Protein AF-A0A419FIB6-F1 (afdb_monomer_lite)

pLDDT: mean 80.51, std 15.52, range [32.81, 97.75]

Foldseek 3Di:
DQAPLNLLCVLCVPLVPDPPQQLNVCCNVVVDDGLCPLLCVLCVVLVASVVLSVQVNVQACVVPVDPPPPQQRRPVSVVQSLLLSLQSSLCVPVVVLARKYADDDDLAARIDHVNAEGEHREELDPSVVLSVVQVVCVVVVHHRQNPLRDADAAEPVCLVVSVVVVVVVVVVQVVSQVPDPDRHAYEYEYEYSHAYDPVCRVVSLVVSQVSQLVVCVVPVHWYFYDHHSRSVDTSHTPDD

Sequence (240 aa):
MILLSDLFREVFPDYETFPEHCVIREAIESGERDFLSDVLSIIHDAGQMPEFKYRLRLTHPAGRIHPGELEDAWDDHLERMTTEGLAFAWACTIGNLGRVGFTDDNGTPDLVTDGKVWIEAKTLGHSQEMGSINRAQLAAGRRGYLLPSPVMEISNDGLAPVTKKFLDHLADARRKRDRQPVPMPLVVFYRVDFDFTLESREKAKQSLRATAQTEHRRDGVRIVMCHRYDWAEPFVDTID

Structure (mmCIF, N/CA/C/O backbone):
data_AF-A0A419FIB6-F1
#
_entry.id   AF-A0A419FIB6-F1
#
loop_
_atom_site.group_PDB
_atom_site.id
_atom_site.type_symbol
_atom_site.label_atom_id
_atom_site.label_alt_id
_atom_site.label_comp_id
_atom_site.label_asym_id
_atom_site.label_entity_id
_atom_site.label_seq_id
_atom_site.pdbx_PDB_ins_code
_atom_site.Cartn_x
_atom_site.Cartn_y
_atom_site.Cartn_z
_atom_site.occupancy
_atom_site.B_iso_or_equiv
_atom_site.auth_seq_id
_atom_site.auth_comp_id
_atom_site.auth_asym_id
_atom_site.auth_atom_id
_atom_site.pdbx_PDB_model_num
ATOM 1 N N . MET A 1 1 ? -3.255 -18.928 -10.371 1.00 80.06 1 MET A N 1
ATOM 2 C CA . MET A 1 1 ? -2.007 -18.149 -10.305 1.00 80.06 1 MET A CA 1
ATOM 3 C C . MET A 1 1 ? -2.038 -17.174 -11.463 1.00 80.06 1 MET A C 1
ATOM 5 O O . MET A 1 1 ? -2.033 -17.626 -12.603 1.00 80.06 1 MET A O 1
ATOM 9 N N . ILE A 1 2 ? -2.216 -15.887 -11.179 1.00 86.56 2 ILE A N 1
ATOM 10 C CA . ILE A 1 2 ? -2.274 -14.823 -12.189 1.00 86.56 2 ILE A CA 1
ATOM 11 C C . ILE A 1 2 ? -0.946 -14.094 -12.115 1.00 86.56 2 ILE A C 1
ATOM 13 O O . ILE A 1 2 ? -0.632 -13.606 -11.038 1.00 86.56 2 ILE A O 1
ATOM 17 N N . LEU A 1 3 ? -0.205 -14.036 -13.225 1.00 87.12 3 LEU A N 1
ATOM 18 C CA . LEU A 1 3 ? 1.084 -13.358 -13.251 1.00 87.12 3 LEU A CA 1
ATOM 19 C C . LEU A 1 3 ? 0.922 -11.838 -13.384 1.00 87.12 3 LEU A C 1
ATOM 21 O O . LEU A 1 3 ? 0.147 -11.376 -14.223 1.00 87.12 3 LEU A O 1
ATOM 25 N N . LEU A 1 4 ? 1.700 -11.049 -12.637 1.00 84.88 4 LEU A N 1
ATOM 26 C CA . LEU A 1 4 ? 1.749 -9.587 -12.801 1.00 84.88 4 LEU A CA 1
ATOM 27 C C . LEU A 1 4 ? 2.119 -9.171 -14.234 1.00 84.88 4 LEU A C 1
ATOM 29 O O . LEU A 1 4 ? 1.531 -8.238 -14.776 1.00 84.88 4 LEU A O 1
ATOM 33 N N . SER A 1 5 ? 3.035 -9.893 -14.882 1.00 85.19 5 SER A N 1
ATOM 34 C CA . SER A 1 5 ? 3.394 -9.649 -16.284 1.00 85.19 5 SER A CA 1
ATOM 35 C C . SER A 1 5 ? 2.239 -9.939 -17.248 1.00 85.19 5 SER A C 1
ATOM 37 O O . SER A 1 5 ? 2.057 -9.206 -18.219 1.00 85.19 5 SER A O 1
ATOM 39 N N . ASP A 1 6 ? 1.410 -10.948 -16.970 1.00 89.31 6 ASP A N 1
ATOM 40 C CA . ASP A 1 6 ? 0.208 -11.228 -17.763 1.00 89.31 6 ASP A CA 1
ATOM 41 C C . ASP A 1 6 ? -0.852 -10.144 -17.559 1.00 89.31 6 ASP A C 1
ATOM 43 O O . ASP A 1 6 ? -1.459 -9.684 -18.527 1.00 89.31 6 ASP A O 1
ATOM 47 N N . LEU A 1 7 ? -1.017 -9.665 -16.320 1.00 89.75 7 LEU A N 1
ATOM 48 C CA . LEU A 1 7 ? -1.870 -8.517 -16.026 1.00 89.75 7 LEU A CA 1
ATOM 49 C C . LEU A 1 7 ? -1.402 -7.271 -16.789 1.00 89.75 7 LEU A C 1
ATOM 51 O O . LEU A 1 7 ? -2.221 -6.576 -17.387 1.00 89.75 7 LEU A O 1
ATOM 55 N N . PHE A 1 8 ? -0.098 -6.994 -16.802 1.00 88.19 8 PHE A N 1
ATOM 56 C CA . PHE A 1 8 ? 0.460 -5.866 -17.543 1.00 88.19 8 PHE A CA 1
ATOM 57 C C . PHE A 1 8 ? 0.232 -5.986 -19.049 1.00 88.19 8 PHE A C 1
ATOM 59 O O . PHE A 1 8 ? -0.218 -5.013 -19.645 1.00 88.19 8 PHE A O 1
ATOM 66 N N . ARG A 1 9 ? 0.447 -7.161 -19.656 1.00 90.00 9 ARG A N 1
ATOM 67 C CA . ARG A 1 9 ? 0.141 -7.389 -21.083 1.00 90.00 9 ARG A CA 1
ATOM 68 C C . ARG A 1 9 ? -1.331 -7.158 -21.403 1.00 90.00 9 ARG A C 1
ATOM 70 O O . ARG A 1 9 ? -1.657 -6.626 -22.458 1.00 90.00 9 ARG A O 1
ATOM 77 N N . GLU A 1 10 ? -2.226 -7.566 -20.508 1.00 91.88 10 GLU A N 1
ATOM 78 C CA . GLU A 1 10 ? -3.661 -7.371 -20.706 1.00 91.88 10 GLU A CA 1
ATOM 79 C C . GLU A 1 10 ? -4.062 -5.893 -20.600 1.00 91.88 10 GLU A C 1
ATOM 81 O O . GLU A 1 10 ? -4.904 -5.404 -21.356 1.00 91.88 10 GLU A O 1
ATOM 86 N N . VAL A 1 11 ? -3.480 -5.171 -19.642 1.00 89.38 11 VAL A N 1
ATOM 87 C CA . VAL A 1 11 ? -3.816 -3.768 -19.393 1.00 89.38 11 VAL A CA 1
ATOM 88 C C . VAL A 1 11 ? -3.151 -2.829 -20.403 1.00 89.38 11 VAL A C 1
ATOM 90 O O . VAL A 1 11 ? -3.775 -1.837 -20.789 1.00 89.38 11 VAL A O 1
ATOM 93 N N . PHE A 1 12 ? -1.944 -3.171 -20.855 1.00 87.88 12 PHE A N 1
ATOM 94 C CA . PHE A 1 12 ? -1.098 -2.408 -21.773 1.00 87.88 12 PHE A CA 1
ATOM 95 C C . PHE A 1 12 ? -0.645 -3.297 -22.947 1.00 87.88 12 PHE A C 1
ATOM 97 O O . PHE A 1 12 ? 0.509 -3.728 -23.002 1.00 87.88 12 PHE A O 1
ATOM 104 N N . PRO A 1 13 ? -1.546 -3.614 -23.894 1.00 89.12 13 PRO A N 1
ATOM 105 C CA . PRO A 1 13 ? -1.235 -4.508 -25.012 1.00 89.12 13 PRO A CA 1
ATOM 106 C C . PRO A 1 13 ? -0.190 -3.934 -25.982 1.00 89.12 13 PRO A C 1
ATOM 108 O O . PRO A 1 13 ? 0.425 -4.682 -26.735 1.00 89.12 13 PRO A O 1
ATOM 111 N N . ASP A 1 14 ? 0.020 -2.620 -25.964 1.00 86.38 14 ASP A N 1
ATOM 112 C CA . ASP A 1 14 ? 0.976 -1.865 -26.772 1.00 86.38 14 ASP A CA 1
ATOM 113 C C . ASP A 1 14 ? 2.263 -1.510 -26.005 1.00 86.38 14 ASP A C 1
ATOM 115 O O . ASP A 1 14 ? 2.966 -0.569 -26.381 1.00 86.38 14 ASP A O 1
ATOM 119 N N . TYR A 1 15 ? 2.603 -2.266 -24.951 1.00 83.25 15 TYR A N 1
ATOM 120 C CA . TYR A 1 15 ? 3.771 -2.008 -24.095 1.00 83.25 15 TYR A CA 1
ATOM 121 C C . TYR A 1 15 ? 5.103 -1.895 -24.858 1.00 83.25 15 TYR A C 1
ATOM 123 O O . TYR A 1 15 ? 6.025 -1.232 -24.392 1.00 83.25 15 TYR A O 1
ATOM 131 N N . GLU A 1 16 ? 5.218 -2.510 -26.038 1.00 83.94 16 GLU A N 1
ATOM 132 C CA . GLU A 1 16 ? 6.400 -2.424 -26.908 1.00 83.94 16 GLU A CA 1
ATOM 133 C C . GLU A 1 16 ? 6.678 -0.989 -27.391 1.00 83.94 16 GLU A C 1
ATOM 135 O O . GLU A 1 16 ? 7.811 -0.649 -27.729 1.00 83.94 16 GLU A O 1
ATOM 140 N N . THR A 1 17 ? 5.649 -0.135 -27.403 1.00 80.88 17 THR A N 1
ATOM 141 C CA . THR A 1 17 ? 5.762 1.289 -27.748 1.00 80.88 17 THR A CA 1
ATOM 142 C C . THR A 1 17 ? 6.299 2.137 -26.596 1.00 80.88 17 THR A C 1
ATOM 144 O O . THR A 1 17 ? 6.682 3.290 -26.808 1.00 80.88 17 THR A O 1
ATOM 147 N N . PHE A 1 18 ? 6.342 1.587 -25.378 1.00 77.44 18 PHE A N 1
ATOM 148 C CA . PHE A 1 18 ? 6.860 2.294 -24.215 1.00 77.44 18 PHE A CA 1
ATOM 149 C C . PHE A 1 18 ? 8.390 2.420 -24.292 1.00 77.44 18 PHE A C 1
ATOM 151 O O . PHE A 1 18 ? 9.052 1.571 -24.906 1.00 77.44 18 PHE A O 1
ATOM 15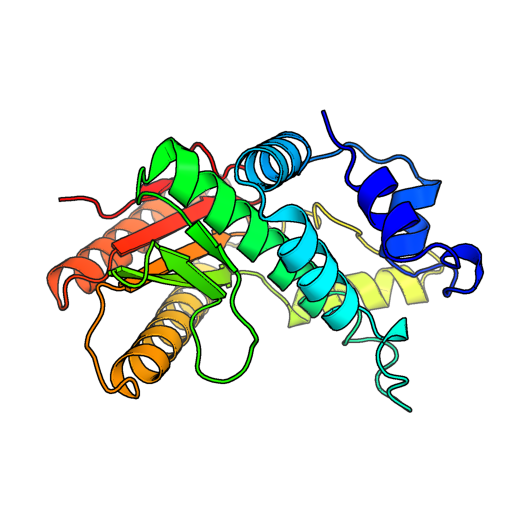8 N N . PRO A 1 19 ? 8.977 3.458 -23.662 1.00 70.06 19 PRO A N 1
ATOM 159 C CA . PRO A 1 19 ? 10.427 3.603 -23.573 1.00 70.06 19 PRO A CA 1
ATOM 160 C C . PRO A 1 19 ? 11.100 2.327 -23.055 1.00 70.06 19 PRO A C 1
ATOM 162 O O . PRO A 1 19 ? 10.523 1.609 -22.242 1.00 70.06 19 PRO A O 1
ATOM 165 N N . GLU A 1 20 ? 12.335 2.059 -23.487 1.00 64.50 20 GLU A N 1
ATOM 166 C CA . GLU A 1 20 ? 13.085 0.852 -23.086 1.00 64.50 20 GLU A CA 1
ATOM 167 C C . GLU A 1 20 ? 13.261 0.715 -21.564 1.00 64.50 20 GLU A C 1
ATOM 169 O O . GLU A 1 20 ? 13.435 -0.394 -21.079 1.00 64.50 20 GLU A O 1
ATOM 174 N N . HIS A 1 21 ? 13.175 1.826 -20.826 1.00 63.06 21 HIS A N 1
ATOM 175 C CA . HIS A 1 21 ? 13.269 1.895 -19.365 1.00 63.06 21 HIS A CA 1
ATOM 176 C C . HIS A 1 21 ? 11.902 1.972 -18.657 1.00 63.06 21 HIS A C 1
ATOM 178 O O . HIS A 1 21 ? 11.821 2.310 -17.478 1.00 63.06 21 HIS A O 1
ATOM 184 N N . CYS A 1 22 ? 10.798 1.742 -19.373 1.00 72.31 22 CYS A N 1
ATOM 185 C CA . CYS A 1 22 ? 9.472 1.719 -18.767 1.00 72.31 22 CYS A CA 1
ATOM 186 C C . CYS A 1 22 ? 9.321 0.485 -17.869 1.00 72.31 22 CYS A C 1
ATOM 188 O O . CYS A 1 22 ? 9.437 -0.647 -18.339 1.00 72.31 22 CYS A O 1
ATOM 190 N N . VAL A 1 23 ? 8.948 0.709 -16.607 1.00 71.62 23 VAL A N 1
ATOM 191 C CA . VAL A 1 23 ? 8.703 -0.338 -15.599 1.00 71.62 23 VAL A CA 1
ATOM 192 C C . VAL A 1 23 ? 7.721 -1.421 -16.071 1.00 71.62 23 VAL A C 1
ATOM 194 O O . VAL A 1 23 ? 7.887 -2.604 -15.798 1.00 71.62 23 VAL A O 1
ATOM 197 N N . ILE A 1 24 ? 6.702 -1.056 -16.845 1.00 78.00 24 ILE A N 1
ATOM 198 C CA . ILE A 1 24 ? 5.715 -2.025 -17.335 1.00 78.00 24 ILE A CA 1
ATOM 199 C C . ILE A 1 24 ? 6.328 -2.912 -18.418 1.00 78.00 24 ILE A C 1
ATOM 201 O O . ILE A 1 24 ? 6.183 -4.133 -18.382 1.00 78.00 24 ILE A O 1
ATOM 205 N N . ARG A 1 25 ? 7.048 -2.301 -19.365 1.00 79.19 25 ARG A N 1
ATOM 206 C CA . ARG A 1 25 ? 7.722 -3.016 -20.450 1.00 79.19 25 ARG A CA 1
ATOM 207 C C . ARG A 1 25 ? 8.804 -3.943 -19.911 1.00 79.19 25 ARG A C 1
ATOM 209 O O . ARG A 1 25 ? 8.824 -5.120 -20.257 1.00 79.19 25 ARG A O 1
ATOM 216 N N . GLU A 1 26 ? 9.658 -3.434 -19.031 1.00 75.06 26 GLU A N 1
ATOM 217 C CA . GLU A 1 26 ? 10.735 -4.221 -18.440 1.00 75.06 26 GLU A CA 1
ATOM 218 C C . GLU A 1 26 ? 10.196 -5.403 -17.621 1.00 75.06 26 GLU A C 1
ATOM 220 O O . GLU A 1 26 ? 10.702 -6.508 -17.786 1.00 75.06 26 GLU A O 1
ATOM 225 N N . ALA A 1 27 ? 9.138 -5.228 -16.816 1.00 76.75 27 ALA A N 1
ATOM 226 C CA . ALA A 1 27 ? 8.523 -6.330 -16.066 1.00 76.75 27 ALA A CA 1
ATOM 227 C C . ALA A 1 27 ? 7.920 -7.415 -16.981 1.00 76.75 27 ALA A C 1
ATOM 229 O O . ALA A 1 27 ? 7.959 -8.607 -16.664 1.00 76.75 27 ALA A O 1
ATOM 230 N N . ILE A 1 28 ? 7.371 -7.021 -18.135 1.00 82.19 28 ILE A N 1
ATOM 231 C CA . ILE A 1 28 ? 6.856 -7.959 -19.140 1.00 82.19 28 ILE A CA 1
ATOM 232 C C . ILE A 1 28 ? 7.997 -8.735 -19.820 1.00 82.19 28 ILE A C 1
ATOM 234 O O . ILE A 1 28 ? 7.864 -9.943 -20.039 1.00 82.19 28 ILE A O 1
ATOM 238 N N . GLU A 1 29 ? 9.089 -8.055 -20.183 1.00 81.88 29 GLU A N 1
ATOM 239 C CA . GLU A 1 29 ? 10.215 -8.626 -20.936 1.00 81.88 29 GLU A CA 1
ATOM 240 C C . GLU A 1 29 ? 11.173 -9.448 -20.063 1.00 81.88 29 GLU A C 1
ATOM 242 O O . GLU A 1 29 ? 11.697 -10.469 -20.511 1.00 81.88 29 GLU A O 1
ATOM 247 N N . SER A 1 30 ? 11.408 -9.025 -18.819 1.00 73.56 30 SER A N 1
ATOM 248 C CA . SER A 1 30 ? 12.308 -9.708 -17.885 1.00 73.56 30 SER A CA 1
ATOM 249 C C . SER A 1 30 ? 11.729 -11.028 -17.380 1.00 73.56 30 SER A C 1
ATOM 251 O O . SER A 1 30 ? 12.482 -11.917 -16.977 1.00 73.56 30 SER A O 1
ATOM 253 N N . GLY A 1 31 ? 10.397 -11.160 -17.388 1.00 65.75 31 GLY A N 1
ATOM 254 C CA . GLY A 1 31 ? 9.705 -12.284 -16.764 1.00 65.75 31 GLY A CA 1
ATOM 255 C C . GLY A 1 31 ? 10.011 -12.400 -15.268 1.00 65.75 31 GLY A C 1
ATOM 256 O O . GLY A 1 31 ? 9.938 -13.505 -14.724 1.00 65.75 31 GLY A O 1
ATOM 257 N N . GLU A 1 32 ? 10.417 -11.298 -14.619 1.00 60.00 32 GLU A N 1
ATOM 258 C CA . GLU A 1 32 ? 10.762 -11.291 -13.200 1.00 60.00 32 GLU A CA 1
ATOM 259 C C . GLU A 1 32 ? 9.602 -11.792 -12.330 1.00 60.00 32 GLU A C 1
ATOM 261 O O . GLU A 1 32 ? 8.420 -11.675 -12.661 1.00 60.00 32 GLU A O 1
ATOM 266 N N . ARG A 1 33 ? 9.988 -12.445 -11.226 1.00 54.12 33 ARG A N 1
ATOM 267 C CA . ARG A 1 33 ? 9.104 -13.231 -10.362 1.00 54.12 33 ARG A CA 1
ATOM 268 C C . ARG A 1 33 ? 7.949 -12.399 -9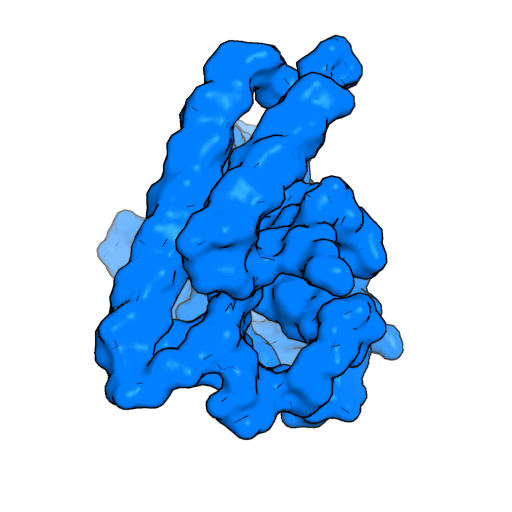.825 1.00 54.12 33 ARG A C 1
ATOM 270 O O . ARG A 1 33 ? 8.129 -11.286 -9.341 1.00 54.12 33 ARG A O 1
ATOM 277 N N . ASP A 1 34 ? 6.784 -13.027 -9.816 1.00 70.06 34 ASP A N 1
ATOM 278 C CA . ASP A 1 34 ? 5.545 -12.393 -9.420 1.00 70.06 34 ASP A CA 1
ATOM 279 C C . ASP A 1 34 ? 5.360 -12.352 -7.897 1.00 70.06 34 ASP A C 1
ATOM 281 O O . ASP A 1 34 ? 4.779 -13.252 -7.288 1.00 70.06 34 ASP A O 1
ATOM 285 N N . PHE A 1 35 ? 5.855 -11.283 -7.278 1.00 76.06 35 PHE A N 1
ATOM 286 C CA . PHE A 1 35 ? 5.648 -10.993 -5.857 1.00 76.06 35 PHE A CA 1
ATOM 287 C C . PHE A 1 35 ? 4.197 -10.590 -5.523 1.00 76.06 35 PHE A C 1
ATOM 289 O O . PHE A 1 35 ? 3.877 -10.417 -4.348 1.00 76.06 35 PHE A O 1
ATOM 296 N N . LEU A 1 36 ? 3.312 -10.459 -6.522 1.00 85.62 36 LEU A N 1
ATOM 297 C CA . LEU A 1 36 ? 1.887 -10.165 -6.341 1.00 85.62 36 LEU A CA 1
ATOM 298 C C . LEU A 1 36 ? 0.967 -11.304 -6.789 1.00 85.62 36 LEU A C 1
ATOM 300 O O . LEU A 1 36 ? -0.240 -11.151 -6.667 1.00 85.62 36 LEU A O 1
ATOM 304 N N . SER A 1 37 ? 1.473 -12.452 -7.240 1.00 89.00 37 SER A N 1
ATOM 305 C CA . SER A 1 37 ? 0.638 -13.539 -7.786 1.00 89.00 37 SER A CA 1
ATOM 306 C C . SER A 1 37 ? -0.535 -13.918 -6.875 1.00 89.00 37 SER A C 1
ATOM 308 O O . SER A 1 37 ? -1.682 -14.072 -7.315 1.00 89.00 37 SER A O 1
ATOM 310 N N . ASP A 1 38 ? -0.251 -14.065 -5.582 1.00 92.38 38 ASP A N 1
ATOM 311 C CA . ASP A 1 38 ? -1.255 -14.451 -4.593 1.00 92.38 38 ASP A CA 1
ATOM 312 C C . ASP A 1 38 ? -2.244 -13.308 -4.349 1.00 92.38 38 ASP A C 1
ATOM 314 O O . ASP A 1 38 ? -3.452 -13.532 -4.297 1.00 92.38 38 ASP A O 1
ATOM 318 N N . VAL A 1 39 ? -1.748 -12.068 -4.319 1.00 94.19 39 VAL A N 1
ATOM 319 C CA . VAL A 1 39 ? -2.563 -10.848 -4.234 1.00 94.19 39 VAL A CA 1
ATOM 320 C C . VAL A 1 39 ? -3.525 -10.757 -5.418 1.00 94.19 39 VAL A C 1
ATOM 322 O O . VAL A 1 39 ? -4.722 -10.548 -5.230 1.00 94.19 39 VAL A O 1
ATOM 325 N N . LEU A 1 40 ? -3.028 -10.961 -6.639 1.00 94.25 40 LEU A N 1
ATOM 326 C CA . LEU A 1 40 ? -3.823 -10.922 -7.865 1.00 94.25 40 LEU A CA 1
ATOM 327 C C . LEU A 1 40 ? -4.869 -12.034 -7.894 1.00 94.25 40 LEU A C 1
ATOM 329 O O . LEU A 1 40 ? -5.998 -11.799 -8.324 1.00 94.25 40 LEU A O 1
ATOM 333 N N . SER A 1 41 ? -4.516 -13.223 -7.405 1.00 95.50 41 SER A N 1
ATOM 334 C CA . SER A 1 41 ? -5.456 -14.339 -7.279 1.00 95.50 41 SER A CA 1
ATOM 335 C C . SER A 1 41 ? -6.577 -13.999 -6.285 1.00 95.50 41 SER A C 1
ATOM 337 O O . SER A 1 41 ? -7.747 -14.175 -6.611 1.00 95.50 41 SER A O 1
ATOM 339 N N . ILE A 1 42 ? -6.256 -13.394 -5.135 1.00 96.69 42 ILE A N 1
ATOM 340 C CA . ILE A 1 42 ? -7.253 -12.937 -4.150 1.00 96.69 42 ILE A CA 1
ATOM 341 C C . ILE A 1 42 ? -8.169 -11.849 -4.734 1.00 96.69 42 ILE A C 1
ATOM 343 O O . ILE A 1 42 ? -9.388 -11.911 -4.569 1.00 96.69 42 ILE A O 1
ATOM 347 N N . ILE A 1 43 ? -7.611 -10.864 -5.444 1.00 96.88 43 ILE A N 1
ATOM 348 C CA . ILE A 1 43 ? -8.385 -9.804 -6.114 1.00 96.88 43 ILE A CA 1
ATOM 349 C C . ILE A 1 43 ? -9.330 -10.395 -7.167 1.00 96.88 43 ILE A C 1
ATOM 351 O O . ILE A 1 43 ? -10.487 -9.977 -7.281 1.00 96.88 43 ILE A O 1
ATOM 355 N N . HIS A 1 44 ? -8.845 -11.367 -7.941 1.00 96.62 44 HIS A N 1
ATOM 356 C CA . HIS A 1 44 ? -9.640 -12.070 -8.939 1.00 96.62 44 HIS A CA 1
ATOM 357 C C . HIS A 1 44 ? -10.797 -12.842 -8.305 1.00 96.62 44 HIS A C 1
ATOM 359 O O . HIS A 1 44 ? -11.939 -12.673 -8.730 1.00 96.62 44 HIS A O 1
ATOM 365 N N . ASP A 1 45 ? -10.523 -13.631 -7.269 1.00 96.19 45 ASP A N 1
ATOM 366 C CA . ASP A 1 45 ? -11.526 -14.469 -6.609 1.00 96.19 45 ASP A CA 1
ATOM 367 C C . ASP A 1 45 ? -12.586 -13.632 -5.876 1.00 96.19 45 ASP A C 1
ATOM 369 O O . ASP A 1 45 ? -13.753 -14.018 -5.805 1.00 96.19 45 ASP A O 1
ATOM 373 N N . ALA A 1 46 ? -12.216 -12.435 -5.414 1.00 95.56 46 ALA A N 1
ATOM 374 C CA . ALA A 1 46 ? -13.146 -11.442 -4.880 1.00 95.56 46 ALA A CA 1
ATOM 375 C C . ALA A 1 46 ? -13.971 -10.710 -5.964 1.00 95.56 46 ALA A C 1
ATOM 377 O O . ALA A 1 46 ? -14.855 -9.913 -5.637 1.00 95.56 46 ALA A O 1
ATOM 378 N N . GLY A 1 47 ? -13.692 -10.948 -7.250 1.00 95.75 47 GLY A N 1
ATOM 379 C CA . GLY A 1 47 ? -14.366 -10.297 -8.372 1.00 95.75 47 GLY A CA 1
ATOM 380 C C . GLY A 1 47 ? -14.041 -8.807 -8.504 1.00 95.75 47 GLY A C 1
ATOM 381 O O . GLY A 1 47 ? -14.889 -8.049 -8.963 1.00 95.75 47 GLY A O 1
ATOM 382 N N . GLN A 1 48 ? -12.853 -8.374 -8.068 1.00 95.88 48 GLN A N 1
ATOM 383 C CA . GLN A 1 48 ? -12.405 -6.969 -8.079 1.00 95.88 48 GLN A CA 1
ATOM 384 C C . GLN A 1 48 ? -11.288 -6.695 -9.097 1.00 95.88 48 GLN A C 1
ATOM 386 O O . GLN A 1 48 ? -10.693 -5.618 -9.139 1.00 95.88 48 GLN A O 1
ATOM 391 N N . MET A 1 49 ? -10.992 -7.682 -9.946 1.00 95.25 49 MET A N 1
ATOM 392 C CA . MET A 1 49 ? -9.998 -7.557 -11.010 1.00 95.25 49 MET A CA 1
ATOM 393 C C . MET A 1 49 ? -10.323 -6.450 -12.034 1.00 95.25 49 MET A C 1
ATOM 395 O O . MET A 1 49 ? -9.387 -5.764 -12.450 1.00 95.25 49 MET A O 1
ATOM 399 N N . PRO A 1 50 ? -11.586 -6.225 -12.463 1.00 94.25 50 PRO A N 1
ATOM 400 C CA . PRO A 1 50 ? -11.909 -5.120 -13.370 1.00 94.25 50 PRO A CA 1
ATOM 401 C C . PRO A 1 50 ? -11.538 -3.744 -12.801 1.00 94.25 50 PRO A C 1
ATOM 403 O O . PRO A 1 50 ? -10.923 -2.936 -13.501 1.00 94.25 50 PRO A O 1
ATOM 406 N N . GLU A 1 51 ? -11.854 -3.493 -11.532 1.00 92.00 51 GLU A N 1
ATOM 407 C CA . GLU A 1 51 ? -11.546 -2.248 -10.833 1.00 92.00 51 GLU A CA 1
ATOM 408 C C . GLU A 1 51 ? -10.039 -2.091 -10.628 1.00 92.00 51 GLU A C 1
ATOM 410 O O . GLU A 1 51 ? -9.488 -1.032 -10.917 1.00 92.00 51 GLU A O 1
ATOM 415 N N . PHE A 1 52 ? -9.342 -3.157 -10.229 1.00 91.75 52 PHE A N 1
ATOM 416 C CA . PHE A 1 52 ? -7.887 -3.136 -10.089 1.00 91.75 52 PHE A CA 1
ATOM 417 C C . PHE A 1 52 ? -7.173 -2.832 -11.415 1.00 91.75 52 PHE A C 1
ATOM 419 O O . PHE A 1 52 ? -6.274 -1.993 -11.469 1.00 91.75 52 PHE A O 1
ATOM 426 N N . LYS A 1 53 ? -7.624 -3.437 -12.523 1.00 90.81 53 LYS A N 1
ATOM 427 C CA . LYS A 1 53 ? -7.139 -3.121 -13.878 1.00 90.81 53 LYS A CA 1
ATOM 428 C C . LYS A 1 53 ? -7.399 -1.664 -14.243 1.00 90.81 53 LYS A C 1
ATOM 430 O O . LYS A 1 53 ? -6.540 -1.024 -14.844 1.00 90.81 53 LYS A O 1
ATOM 435 N N . TYR A 1 54 ? -8.568 -1.130 -13.894 1.00 87.50 54 TYR A N 1
ATOM 436 C CA . TYR A 1 54 ? -8.876 0.283 -14.102 1.00 87.50 54 TYR A CA 1
ATOM 437 C C . TYR A 1 54 ? -7.929 1.192 -13.306 1.00 87.50 54 TYR A C 1
ATOM 439 O O . TYR A 1 54 ? -7.357 2.108 -13.894 1.00 87.50 54 TYR A O 1
ATOM 447 N N . ARG A 1 55 ? -7.678 0.897 -12.021 1.00 84.25 55 ARG A N 1
ATOM 448 C CA . ARG A 1 55 ? -6.689 1.613 -11.191 1.00 84.25 55 ARG A CA 1
ATOM 449 C C . ARG A 1 55 ? -5.310 1.589 -11.845 1.00 84.25 55 ARG A C 1
ATOM 451 O O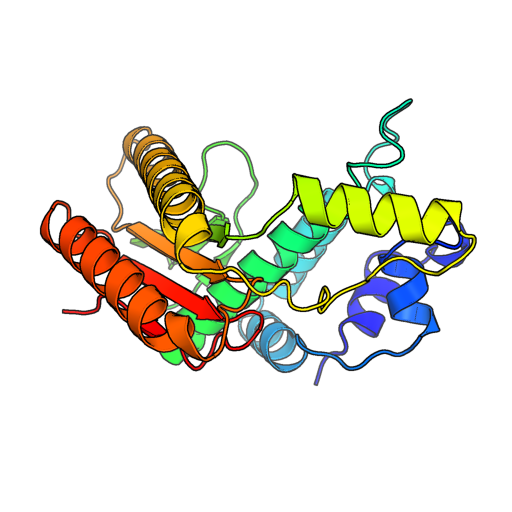 . ARG A 1 55 ? -4.720 2.643 -12.054 1.00 84.25 55 ARG A O 1
ATOM 458 N N . LEU A 1 56 ? -4.844 0.412 -12.262 1.00 84.62 56 LEU A N 1
ATOM 459 C CA . LEU A 1 56 ? -3.564 0.251 -12.949 1.00 84.62 56 LEU A CA 1
ATOM 460 C C . LEU A 1 56 ? -3.473 1.111 -14.227 1.00 84.62 56 LEU A C 1
ATOM 462 O O . LEU A 1 56 ? -2.470 1.794 -14.434 1.00 84.62 56 LEU A O 1
ATOM 466 N N . ARG A 1 57 ? -4.529 1.185 -15.050 1.00 82.25 57 ARG A N 1
ATOM 467 C CA . ARG A 1 57 ? -4.545 2.079 -16.231 1.00 82.25 57 ARG A CA 1
ATOM 468 C C . ARG A 1 57 ? -4.361 3.548 -15.873 1.00 82.25 57 ARG A C 1
ATOM 470 O O . ARG A 1 57 ? -3.696 4.265 -16.613 1.00 82.25 57 ARG A O 1
ATOM 477 N N . LEU A 1 58 ? -4.941 3.996 -14.761 1.00 77.81 58 LEU A N 1
ATOM 478 C CA . LEU A 1 58 ? -4.820 5.384 -14.309 1.00 77.81 58 LEU A CA 1
ATOM 479 C C . LEU A 1 58 ? -3.419 5.720 -13.782 1.00 77.81 58 LEU A C 1
ATOM 481 O O . LEU A 1 58 ? -3.069 6.896 -13.728 1.00 77.81 58 LEU A O 1
ATOM 485 N N . THR A 1 59 ? -2.630 4.712 -13.403 1.00 70.69 59 THR A N 1
ATOM 486 C CA . THR A 1 59 ? -1.289 4.909 -12.832 1.00 70.69 59 THR A CA 1
ATOM 487 C C . THR A 1 59 ? -0.176 5.071 -13.864 1.00 70.69 59 THR A C 1
ATOM 489 O O . THR A 1 59 ? 0.878 5.591 -13.520 1.00 70.69 59 THR A O 1
ATOM 492 N N . HIS A 1 60 ? -0.387 4.678 -15.126 1.00 68.00 60 HIS A N 1
ATOM 493 C CA . HIS A 1 60 ? 0.640 4.788 -16.165 1.00 68.00 60 HIS A CA 1
ATOM 494 C C . HIS A 1 60 ? 0.385 5.986 -17.108 1.00 68.00 60 HIS A C 1
ATOM 496 O O . HIS A 1 60 ? -0.735 6.134 -17.608 1.00 68.00 60 HIS A O 1
ATOM 502 N N . PRO A 1 61 ? 1.403 6.800 -17.453 1.00 52.72 61 PRO A N 1
ATOM 503 C CA . PRO A 1 61 ? 1.266 7.960 -18.347 1.00 52.72 61 PRO A CA 1
ATOM 504 C C . PRO A 1 61 ? 0.789 7.647 -19.774 1.00 52.72 61 PRO A C 1
ATOM 506 O O . PRO A 1 61 ? 0.363 8.548 -20.488 1.00 52.72 61 PRO A O 1
ATOM 509 N N . ALA A 1 62 ? 0.752 6.387 -20.217 1.00 52.12 62 ALA A N 1
ATOM 510 C CA . ALA A 1 62 ? 0.036 6.045 -21.456 1.00 52.12 62 ALA A CA 1
ATOM 511 C C . ALA A 1 62 ? -1.476 6.387 -21.385 1.00 52.12 62 ALA A C 1
ATOM 513 O O . ALA A 1 62 ? -2.118 6.559 -22.418 1.00 52.12 62 ALA A O 1
ATOM 514 N N . GLY A 1 63 ? -2.039 6.559 -20.179 1.00 45.34 63 GLY A N 1
ATOM 515 C CA . GLY A 1 63 ? -3.375 7.124 -19.962 1.00 45.34 63 GLY A CA 1
ATOM 516 C C . GLY A 1 63 ? -3.447 8.662 -20.000 1.00 45.34 63 GLY A C 1
ATOM 517 O O . GLY A 1 63 ? -4.537 9.208 -20.184 1.00 45.34 63 GLY A O 1
ATOM 518 N N . ARG A 1 64 ? -2.318 9.376 -19.846 1.00 42.28 64 ARG A N 1
ATOM 519 C CA . ARG A 1 64 ? -2.181 10.847 -19.915 1.00 42.28 64 ARG A CA 1
ATOM 520 C C . ARG A 1 64 ? -0.761 11.237 -20.343 1.00 42.28 64 ARG A C 1
ATOM 522 O O . ARG A 1 64 ? 0.175 11.117 -19.562 1.00 42.28 64 ARG A O 1
ATOM 529 N N . ILE A 1 65 ? -0.596 11.781 -21.549 1.00 38.72 65 ILE A N 1
ATOM 530 C CA . ILE A 1 65 ? 0.685 12.372 -21.966 1.00 38.72 65 ILE A CA 1
ATOM 531 C C . ILE A 1 65 ? 0.941 13.605 -21.089 1.00 38.72 65 ILE A C 1
ATOM 533 O O . ILE A 1 65 ? 0.286 14.629 -21.273 1.00 38.72 65 ILE A O 1
ATOM 537 N N . HIS A 1 66 ? 1.879 13.510 -20.148 1.00 37.50 66 HIS A N 1
ATOM 538 C CA . HIS A 1 66 ? 2.379 14.646 -19.377 1.00 37.50 66 HIS A CA 1
ATOM 539 C C . HIS A 1 66 ? 3.622 15.219 -20.082 1.00 37.50 66 HIS A C 1
ATOM 541 O O . HIS A 1 66 ? 4.682 14.587 -20.071 1.00 37.50 66 HIS A O 1
ATOM 547 N N . PRO A 1 67 ? 3.533 16.389 -20.745 1.00 32.81 67 PRO A N 1
ATOM 548 C CA . PRO A 1 67 ? 4.686 17.002 -21.390 1.00 32.81 67 PRO A CA 1
ATOM 549 C C . PRO A 1 67 ? 5.613 17.569 -20.306 1.00 32.81 67 PRO A C 1
ATOM 551 O O . PRO A 1 67 ? 5.258 18.537 -19.640 1.00 32.81 67 PRO A O 1
ATOM 554 N N . GLY A 1 68 ? 6.799 16.978 -20.140 1.00 40.62 68 GLY A N 1
ATOM 555 C CA . GLY A 1 68 ? 7.857 17.495 -19.258 1.00 40.62 68 GLY A CA 1
ATOM 556 C C . GLY A 1 68 ? 8.066 16.763 -17.927 1.00 40.62 68 GLY A C 1
ATOM 557 O O . GLY A 1 68 ? 8.997 17.112 -17.214 1.00 40.62 68 GLY A O 1
ATOM 558 N N . GLU A 1 69 ? 7.276 15.731 -17.610 1.00 42.66 69 GLU A N 1
ATOM 559 C CA . GLU A 1 69 ? 7.351 14.970 -16.339 1.00 42.66 69 GLU A CA 1
ATOM 560 C C . GLU A 1 69 ? 7.904 13.543 -16.536 1.00 42.66 69 GLU A C 1
ATOM 562 O O . GLU A 1 69 ? 7.543 12.600 -15.838 1.00 42.66 69 GLU A O 1
ATOM 567 N N . LEU A 1 70 ? 8.780 13.376 -17.529 1.00 45.88 70 LEU A N 1
ATOM 568 C CA . LEU A 1 70 ? 9.237 12.080 -18.037 1.00 45.88 70 LEU A CA 1
ATOM 569 C C . LEU A 1 70 ? 10.172 11.291 -17.103 1.00 45.88 70 LEU A C 1
ATOM 571 O O . LEU A 1 70 ? 10.511 10.172 -17.463 1.00 45.88 70 LEU A O 1
ATOM 575 N N . GLU A 1 71 ? 10.567 11.799 -15.937 1.00 44.16 71 GLU A N 1
ATOM 576 C CA . GLU A 1 71 ? 11.562 11.110 -15.092 1.00 44.16 71 GLU A CA 1
ATOM 577 C C . GLU A 1 71 ? 11.059 10.733 -13.692 1.00 44.16 71 GLU A C 1
ATOM 579 O O . GLU A 1 71 ? 11.492 9.715 -13.165 1.00 44.16 71 GLU A O 1
ATOM 584 N N . ASP A 1 72 ? 10.104 11.472 -13.117 1.00 40.50 72 ASP A N 1
ATOM 585 C CA . ASP A 1 72 ? 9.697 11.281 -11.713 1.00 40.50 72 ASP A CA 1
ATOM 586 C C . ASP A 1 72 ? 8.283 10.687 -11.544 1.00 40.50 72 ASP A C 1
ATOM 588 O O . ASP A 1 72 ? 7.937 10.218 -10.463 1.00 40.50 72 ASP A O 1
ATOM 592 N N . ALA A 1 73 ? 7.453 10.677 -12.594 1.00 42.09 73 ALA A N 1
ATOM 593 C CA . ALA A 1 73 ? 6.048 10.257 -12.504 1.00 42.09 73 ALA A CA 1
ATOM 594 C C . ALA A 1 73 ? 5.806 8.752 -12.747 1.00 42.09 73 ALA A C 1
ATOM 596 O O . ALA A 1 73 ? 4.694 8.269 -12.539 1.00 42.09 73 ALA A O 1
ATOM 597 N N . TRP A 1 74 ? 6.808 8.001 -13.213 1.00 47.72 74 TRP A N 1
ATOM 598 C CA . TRP A 1 74 ? 6.608 6.616 -13.667 1.00 47.72 74 TRP A CA 1
ATOM 599 C C . TRP A 1 74 ? 6.583 5.591 -12.523 1.00 47.72 74 TRP A C 1
ATOM 601 O O . TRP A 1 74 ? 5.875 4.589 -12.632 1.00 47.72 74 TRP A O 1
ATOM 611 N N . ASP A 1 75 ? 7.282 5.867 -11.416 1.00 52.25 75 ASP A N 1
ATOM 612 C CA . ASP A 1 75 ? 7.511 4.891 -10.339 1.00 52.25 75 ASP A CA 1
ATOM 613 C C . ASP A 1 75 ? 6.486 5.014 -9.190 1.00 52.25 75 ASP A C 1
ATOM 615 O O . ASP A 1 75 ? 5.915 4.008 -8.755 1.00 52.25 75 ASP A O 1
ATOM 619 N N . ASP A 1 76 ? 6.173 6.237 -8.740 1.00 56.78 76 ASP A N 1
ATOM 620 C CA . ASP A 1 76 ? 5.326 6.487 -7.555 1.00 56.78 76 ASP A CA 1
ATOM 621 C C . ASP A 1 76 ? 3.882 5.965 -7.721 1.00 56.78 76 ASP A C 1
ATOM 623 O O . ASP A 1 76 ? 3.216 5.563 -6.760 1.00 56.78 76 ASP A O 1
ATOM 627 N N . HIS A 1 77 ? 3.363 5.946 -8.950 1.00 65.00 77 HIS A N 1
ATOM 628 C CA . HIS A 1 77 ? 1.986 5.532 -9.212 1.00 65.00 77 HIS A CA 1
ATOM 629 C C . HIS A 1 77 ? 1.815 4.008 -9.247 1.00 65.00 77 HIS A C 1
ATOM 631 O O . HIS A 1 77 ? 0.825 3.493 -8.716 1.00 65.00 77 HIS A O 1
ATOM 637 N N . LEU A 1 78 ? 2.790 3.272 -9.791 1.00 74.25 78 LEU A N 1
ATOM 638 C CA . LEU A 1 78 ? 2.801 1.811 -9.706 1.00 74.25 78 LEU A CA 1
ATOM 639 C C . LEU A 1 78 ? 3.018 1.358 -8.256 1.00 74.25 78 LEU A C 1
ATOM 641 O O . LEU A 1 78 ? 2.390 0.405 -7.786 1.00 74.25 78 LEU A O 1
ATOM 645 N N . GLU A 1 79 ? 3.849 2.090 -7.514 1.00 76.56 79 GLU A N 1
ATOM 646 C CA . GLU A 1 79 ? 4.050 1.892 -6.083 1.00 76.56 79 GLU A CA 1
ATOM 647 C C . GLU A 1 79 ? 2.728 1.941 -5.306 1.00 76.56 79 GLU A C 1
ATOM 649 O O . GLU A 1 79 ? 2.431 1.059 -4.498 1.00 76.56 79 GLU A O 1
ATOM 654 N N . ARG A 1 80 ? 1.897 2.943 -5.600 1.00 79.88 80 ARG A N 1
ATOM 655 C CA . ARG A 1 80 ? 0.579 3.097 -4.985 1.00 79.88 80 ARG A CA 1
ATOM 656 C C . ARG A 1 80 ? -0.347 1.923 -5.315 1.00 79.88 80 ARG A C 1
ATOM 658 O O . ARG A 1 80 ? -0.903 1.329 -4.395 1.00 79.88 80 ARG A O 1
ATOM 665 N N . MET A 1 81 ? -0.470 1.551 -6.592 1.00 85.31 81 MET A N 1
ATOM 666 C CA . MET A 1 81 ? -1.319 0.427 -7.020 1.00 85.31 81 MET A CA 1
ATOM 667 C C . MET A 1 81 ? -0.915 -0.878 -6.324 1.00 85.31 81 MET A C 1
ATOM 669 O O . MET A 1 81 ? -1.761 -1.616 -5.815 1.00 85.31 81 MET A O 1
ATOM 673 N N . THR A 1 82 ? 0.387 -1.152 -6.257 1.00 87.00 82 THR A N 1
ATOM 674 C CA . THR A 1 82 ? 0.891 -2.371 -5.620 1.00 87.00 82 THR A CA 1
ATOM 675 C C . THR A 1 82 ? 0.600 -2.377 -4.117 1.00 87.00 82 THR A C 1
ATOM 677 O O . THR A 1 82 ? 0.119 -3.383 -3.599 1.00 87.00 82 THR A O 1
ATOM 680 N N . THR A 1 83 ? 0.774 -1.250 -3.421 1.00 90.31 83 THR A N 1
ATOM 681 C CA . THR A 1 83 ? 0.380 -1.101 -2.008 1.00 90.31 83 THR A CA 1
ATOM 682 C C . THR A 1 83 ? -1.128 -1.274 -1.793 1.00 90.31 83 THR A C 1
ATOM 684 O O . THR A 1 83 ? -1.529 -1.909 -0.818 1.00 90.31 83 THR A O 1
ATOM 687 N N . GLU A 1 84 ? -1.974 -0.781 -2.700 1.00 93.44 84 GLU A N 1
ATOM 688 C CA . GLU A 1 84 ? -3.427 -1.008 -2.655 1.00 93.44 84 GLU A CA 1
ATOM 689 C C . GLU A 1 84 ? -3.781 -2.488 -2.801 1.00 93.44 84 GLU A C 1
ATOM 691 O O . GLU A 1 84 ? -4.611 -2.997 -2.049 1.00 93.44 84 GLU A O 1
ATOM 696 N N . GLY A 1 85 ? -3.119 -3.201 -3.716 1.00 94.81 85 GLY A N 1
ATOM 697 C CA . GLY A 1 85 ? -3.290 -4.644 -3.868 1.00 94.81 85 GLY A CA 1
ATOM 698 C C . GLY A 1 85 ? -2.922 -5.409 -2.593 1.00 94.81 85 GLY A C 1
ATOM 699 O O . GLY A 1 85 ? -3.686 -6.257 -2.137 1.00 94.81 85 GLY A O 1
ATOM 700 N N . LEU A 1 86 ? -1.789 -5.077 -1.967 1.00 95.69 86 LEU A N 1
ATOM 701 C CA . LEU A 1 86 ? -1.368 -5.684 -0.697 1.00 95.69 86 LEU A CA 1
ATOM 702 C C . LEU A 1 86 ? -2.381 -5.419 0.427 1.00 95.69 86 LEU A C 1
ATOM 704 O O . LEU A 1 86 ? -2.757 -6.344 1.148 1.00 95.69 86 LEU A O 1
ATOM 708 N N . ALA A 1 87 ? -2.862 -4.177 0.541 1.00 96.81 87 ALA A N 1
ATOM 709 C CA . ALA A 1 87 ? -3.890 -3.804 1.507 1.00 96.81 87 ALA A CA 1
ATOM 710 C C . ALA A 1 87 ? -5.199 -4.576 1.269 1.00 96.81 87 ALA A C 1
ATOM 712 O O . ALA A 1 87 ? -5.827 -5.028 2.227 1.00 96.81 87 ALA A O 1
ATOM 713 N N . PHE A 1 88 ? -5.584 -4.773 0.004 1.00 97.38 88 PHE A N 1
ATOM 714 C CA . PHE A 1 88 ? -6.750 -5.565 -0.385 1.00 97.38 88 PHE A CA 1
ATOM 715 C C . PHE A 1 88 ? -6.598 -7.025 0.045 1.00 97.38 88 PHE A C 1
ATOM 717 O O . PHE A 1 88 ? -7.481 -7.570 0.710 1.00 97.38 88 PHE A O 1
ATOM 724 N N . ALA A 1 89 ? -5.469 -7.651 -0.299 1.00 96.88 89 ALA A N 1
ATOM 725 C CA . ALA A 1 89 ? -5.190 -9.039 0.051 1.00 96.88 89 ALA A CA 1
ATOM 726 C C . ALA A 1 89 ? -5.206 -9.240 1.568 1.00 96.88 89 ALA A C 1
ATOM 728 O O . ALA A 1 89 ? -5.909 -10.127 2.060 1.00 96.88 89 ALA A O 1
ATOM 729 N N . TRP A 1 90 ? -4.521 -8.367 2.312 1.00 97.25 90 TRP A N 1
ATOM 730 C CA . TRP A 1 90 ? -4.542 -8.378 3.771 1.00 97.25 90 TRP A CA 1
ATOM 731 C C . TRP A 1 90 ? -5.968 -8.234 4.315 1.00 97.25 90 TRP A C 1
ATOM 733 O O . TRP A 1 90 ? -6.382 -9.042 5.144 1.00 97.25 90 TRP A O 1
ATOM 743 N N . ALA A 1 91 ? -6.748 -7.265 3.829 1.00 96.44 91 ALA A N 1
ATOM 744 C CA . ALA A 1 91 ? -8.092 -6.991 4.337 1.00 96.44 91 ALA A CA 1
ATOM 745 C C . ALA A 1 91 ? -9.058 -8.166 4.115 1.00 96.44 91 ALA A C 1
ATOM 747 O O . ALA A 1 91 ? -9.866 -8.468 4.997 1.00 96.44 91 ALA A O 1
ATOM 748 N N . CYS A 1 92 ? -8.949 -8.848 2.972 1.00 95.38 92 CYS A N 1
ATOM 749 C CA . CYS A 1 92 ? -9.761 -10.016 2.635 1.00 95.38 92 CYS A CA 1
ATOM 750 C C . CYS A 1 92 ? -9.394 -11.261 3.452 1.00 95.38 92 CYS A C 1
ATOM 752 O O . CYS A 1 92 ? -10.274 -12.051 3.782 1.00 95.38 92 CYS A O 1
ATOM 754 N N . THR A 1 93 ? -8.111 -11.459 3.762 1.00 94.94 93 THR A N 1
ATOM 755 C CA . THR A 1 93 ? -7.613 -12.753 4.265 1.00 94.94 93 THR A CA 1
ATOM 756 C C . THR A 1 93 ? -7.226 -12.729 5.742 1.00 94.94 93 THR A C 1
ATOM 758 O O . THR A 1 93 ? -7.663 -13.592 6.498 1.00 94.94 93 THR A O 1
ATOM 761 N N . ILE A 1 94 ? -6.439 -11.740 6.168 1.00 95.56 94 ILE A N 1
ATOM 762 C CA . ILE A 1 94 ? -5.919 -11.619 7.536 1.00 95.56 94 ILE A CA 1
ATOM 763 C C . ILE A 1 94 ? -6.821 -10.704 8.360 1.00 95.56 94 ILE A C 1
ATOM 765 O O . ILE A 1 94 ? -7.252 -11.054 9.456 1.00 95.56 94 ILE A O 1
ATOM 769 N N . GLY A 1 95 ? -7.145 -9.532 7.810 1.00 91.62 95 GLY A N 1
ATOM 770 C CA . GLY A 1 95 ? -8.033 -8.560 8.435 1.00 91.62 95 GLY A CA 1
ATOM 771 C C . GLY A 1 95 ? -9.480 -9.046 8.537 1.00 91.62 95 GLY A C 1
ATOM 772 O O . GLY A 1 95 ? -10.197 -8.577 9.420 1.00 91.62 95 GLY A O 1
ATOM 773 N N . ASN A 1 96 ? -9.885 -9.974 7.658 1.00 91.12 96 ASN A N 1
ATOM 774 C CA . ASN A 1 96 ? -11.230 -10.549 7.547 1.00 91.12 96 ASN A CA 1
ATOM 775 C C . ASN A 1 96 ? -12.343 -9.484 7.617 1.00 91.12 96 ASN A C 1
ATOM 777 O O . ASN A 1 96 ? -13.319 -9.604 8.359 1.00 91.12 96 ASN A O 1
ATOM 781 N N . LEU A 1 97 ? -12.172 -8.396 6.862 1.00 91.06 97 LEU A N 1
ATOM 782 C CA . LEU A 1 97 ? -13.023 -7.205 6.950 1.00 91.06 97 LEU A CA 1
ATOM 783 C C . LEU A 1 97 ? -14.296 -7.285 6.086 1.00 91.06 97 LEU A C 1
ATOM 785 O O . LEU A 1 97 ? -15.002 -6.286 5.933 1.00 91.06 97 LEU A O 1
ATOM 789 N N . GLY A 1 98 ? -14.606 -8.466 5.544 1.00 89.31 98 GLY A N 1
ATOM 790 C CA . GLY A 1 98 ? -15.746 -8.707 4.661 1.00 89.31 98 GLY A CA 1
ATOM 791 C C . GLY A 1 98 ? -15.414 -8.465 3.189 1.00 89.31 98 GLY A C 1
ATOM 792 O O . GLY A 1 98 ? -14.283 -8.681 2.755 1.00 89.31 98 GLY A O 1
ATOM 793 N N . ARG A 1 99 ? -16.410 -8.042 2.402 1.00 93.62 99 ARG A N 1
ATOM 794 C CA . ARG A 1 99 ? -16.221 -7.790 0.971 1.00 93.62 99 ARG A CA 1
ATOM 795 C C . ARG A 1 99 ? -15.541 -6.440 0.767 1.00 93.62 99 ARG A C 1
ATOM 797 O O . ARG A 1 99 ? -16.142 -5.392 0.992 1.00 93.62 99 ARG A O 1
ATOM 804 N N . VAL A 1 100 ? -14.292 -6.490 0.328 1.00 95.56 100 VAL A N 1
ATOM 805 C CA . VAL A 1 100 ? -13.467 -5.320 0.019 1.00 95.56 100 VAL A CA 1
ATOM 806 C C . VAL A 1 100 ? -13.692 -4.907 -1.435 1.00 95.56 100 VAL A C 1
ATOM 808 O O . VAL A 1 100 ? -13.819 -5.768 -2.307 1.00 95.56 100 VAL A O 1
ATOM 811 N N . GLY A 1 101 ? -13.722 -3.604 -1.704 1.00 94.50 101 GLY A N 1
ATOM 812 C CA . GLY A 1 101 ? -13.711 -3.069 -3.060 1.00 94.50 101 GLY A CA 1
ATOM 813 C C . GLY A 1 101 ? -12.813 -1.849 -3.209 1.00 94.50 101 GLY A C 1
ATOM 814 O O . GLY A 1 101 ? -12.623 -1.093 -2.254 1.00 94.50 101 GLY A O 1
ATOM 815 N N . PHE A 1 102 ? -12.258 -1.677 -4.407 1.00 93.12 102 PHE A N 1
ATOM 816 C CA . PHE A 1 102 ? -11.511 -0.474 -4.785 1.00 93.12 102 PHE A CA 1
ATOM 817 C C . PHE A 1 102 ? -12.471 0.692 -5.014 1.00 93.12 102 PHE A C 1
ATOM 819 O O . PHE A 1 102 ? -13.613 0.478 -5.427 1.00 93.12 102 PHE A O 1
ATOM 826 N N . THR A 1 103 ? -12.008 1.924 -4.803 1.00 88.44 103 THR A N 1
ATOM 827 C CA . THR A 1 103 ? -12.798 3.115 -5.151 1.00 88.44 103 THR A CA 1
ATOM 828 C C . THR A 1 103 ? -12.156 3.972 -6.245 1.00 88.44 103 THR A C 1
ATOM 830 O O . THR A 1 103 ? -10.976 3.845 -6.601 1.00 88.44 103 THR A O 1
ATOM 833 N N . ASP A 1 104 ? -12.981 4.833 -6.825 1.00 70.00 104 ASP A N 1
ATOM 834 C CA . ASP A 1 104 ? -12.645 5.865 -7.790 1.00 70.00 104 ASP A CA 1
ATOM 835 C C . ASP A 1 104 ? -12.045 7.085 -7.067 1.00 70.00 104 ASP A C 1
ATOM 837 O O . ASP A 1 104 ? -12.654 7.668 -6.179 1.00 70.00 104 ASP A O 1
ATOM 841 N N . ASP A 1 105 ? -10.798 7.432 -7.392 1.00 67.50 105 ASP A N 1
ATOM 842 C CA . ASP A 1 105 ? -9.951 8.363 -6.624 1.00 67.50 105 ASP A CA 1
ATOM 843 C C . ASP A 1 105 ? -10.514 9.805 -6.495 1.00 67.50 105 ASP A C 1
ATOM 845 O O . ASP A 1 105 ? -11.314 10.251 -7.318 1.00 67.50 105 ASP A O 1
ATOM 849 N N . ASN A 1 106 ? -9.955 10.567 -5.536 1.00 60.09 106 ASN A N 1
ATOM 850 C CA . ASN A 1 106 ? -10.243 11.958 -5.101 1.00 60.09 106 ASN A CA 1
ATOM 851 C C . ASN A 1 106 ? -11.243 12.131 -3.946 1.00 60.09 106 ASN A C 1
ATOM 853 O O . ASN A 1 106 ? -12.394 12.527 -4.119 1.00 60.09 106 ASN A O 1
ATOM 857 N N . GLY A 1 107 ? -10.725 11.997 -2.721 1.00 63.34 107 GLY A N 1
ATOM 858 C CA . GLY A 1 107 ? -11.471 12.280 -1.490 1.00 63.34 107 GLY A CA 1
ATOM 859 C C . GLY A 1 107 ? -12.262 11.088 -0.953 1.00 63.34 107 GLY A C 1
ATOM 860 O O . GLY A 1 107 ? -12.970 11.247 0.034 1.00 63.34 107 GLY A O 1
ATOM 861 N N . THR A 1 108 ? -12.104 9.925 -1.574 1.00 78.69 108 THR A N 1
ATOM 862 C CA . THR A 1 108 ? -12.624 8.593 -1.234 1.00 78.69 108 THR A CA 1
ATOM 863 C C . THR A 1 108 ? -11.486 7.707 -0.686 1.00 78.69 108 THR A C 1
ATOM 865 O O . THR A 1 108 ? -10.314 8.073 -0.842 1.00 78.69 108 THR A O 1
ATOM 868 N N . PRO A 1 109 ? -11.785 6.593 0.015 1.00 81.81 109 PRO A N 1
ATOM 869 C CA . PRO A 1 109 ? -10.745 5.686 0.501 1.00 81.81 109 PRO A CA 1
ATOM 870 C C . PRO A 1 109 ? -10.096 4.952 -0.662 1.00 81.81 109 PRO A C 1
ATOM 872 O O . PRO A 1 109 ? -10.755 4.720 -1.664 1.00 81.81 109 PRO A O 1
ATOM 875 N N . ASP A 1 110 ? -8.874 4.454 -0.514 1.00 90.69 110 ASP A N 1
ATOM 876 C CA . ASP A 1 110 ? -8.336 3.555 -1.540 1.00 90.69 110 ASP A CA 1
ATOM 877 C C . ASP A 1 110 ? -9.186 2.270 -1.640 1.00 90.69 110 ASP A C 1
ATOM 879 O O . ASP A 1 110 ? -9.528 1.842 -2.746 1.00 90.69 110 ASP A O 1
ATOM 883 N N . LEU A 1 111 ? -9.614 1.717 -0.491 1.00 93.94 111 LEU A N 1
ATOM 884 C CA . LEU A 1 111 ? -10.529 0.572 -0.412 1.00 93.94 111 LEU A CA 1
ATOM 885 C C . LEU A 1 111 ? -11.652 0.790 0.612 1.00 93.94 111 LEU A C 1
ATOM 887 O O . LEU A 1 111 ? -11.456 1.399 1.665 1.00 93.94 111 LEU A O 1
ATOM 891 N N . VAL A 1 112 ? -12.819 0.205 0.357 1.00 93.19 112 VAL A N 1
ATOM 892 C CA . VAL A 1 112 ? -13.954 0.204 1.290 1.00 93.19 112 VAL A CA 1
ATOM 893 C C . VAL A 1 112 ? -14.505 -1.207 1.478 1.00 93.19 112 VAL A C 1
ATOM 895 O O . VAL A 1 112 ? -14.526 -1.988 0.528 1.00 93.19 112 VAL A O 1
ATOM 898 N N . THR A 1 113 ? -14.968 -1.552 2.687 1.00 91.69 113 THR A N 1
ATOM 899 C CA . THR A 1 113 ? -15.571 -2.876 2.950 1.00 91.69 113 THR A CA 1
ATOM 900 C C . THR A 1 113 ? -17.078 -2.793 3.154 1.00 91.69 113 THR A C 1
ATOM 902 O O . THR A 1 113 ? -17.526 -2.305 4.182 1.00 91.69 113 THR A O 1
ATOM 905 N N . ASP A 1 114 ? -17.894 -3.198 2.175 1.00 85.75 114 ASP A N 1
ATOM 906 C CA . ASP A 1 114 ? -19.372 -3.071 2.204 1.00 85.75 114 ASP A CA 1
ATOM 907 C C . ASP A 1 114 ? -19.901 -1.705 2.731 1.00 85.75 114 ASP A C 1
ATOM 909 O O . ASP A 1 114 ? -20.961 -1.635 3.358 1.00 85.75 114 ASP A O 1
ATOM 913 N N . GLY A 1 115 ? -19.148 -0.610 2.547 1.00 78.56 115 GLY A N 1
ATOM 914 C CA . GLY A 1 115 ? -19.463 0.717 3.108 1.00 78.56 115 GLY A CA 1
ATOM 915 C C . GLY A 1 115 ? -19.271 0.870 4.629 1.00 78.56 115 GLY A C 1
ATOM 916 O O . GLY A 1 115 ? -19.798 1.810 5.217 1.00 78.56 115 GLY A O 1
ATOM 917 N N . LYS A 1 116 ? -18.564 -0.058 5.280 1.00 87.50 116 LYS A N 1
ATOM 918 C CA . LYS A 1 116 ? -18.395 -0.154 6.739 1.00 87.50 116 LYS A CA 1
ATOM 919 C C . LYS A 1 116 ? -17.015 0.258 7.220 1.00 87.50 116 LYS A C 1
ATOM 921 O O . LYS A 1 116 ? -16.924 0.826 8.299 1.00 87.50 116 LYS A O 1
ATOM 926 N N . VAL A 1 117 ? -15.955 -0.053 6.478 1.00 93.56 117 VAL A N 1
ATOM 927 C CA . VAL A 1 117 ? -14.576 0.268 6.877 1.00 93.56 117 VAL A CA 1
ATOM 928 C C . VAL A 1 117 ? -13.885 1.031 5.760 1.00 93.56 117 VAL A C 1
ATOM 930 O O . VAL A 1 117 ? -13.931 0.618 4.603 1.00 93.56 117 VAL A O 1
ATOM 933 N N . TRP A 1 118 ? -13.243 2.136 6.130 1.00 94.00 118 TRP A N 1
ATOM 934 C CA . TRP A 1 118 ? -12.385 2.948 5.275 1.00 94.00 118 TRP A CA 1
ATOM 935 C C . TRP A 1 118 ? -10.955 2.423 5.361 1.00 94.00 118 TRP A C 1
ATOM 937 O O . TRP A 1 118 ? -10.400 2.368 6.459 1.00 94.00 118 TRP A O 1
ATOM 947 N N . ILE A 1 119 ? -10.332 2.084 4.233 1.00 95.38 119 ILE A N 1
ATOM 948 C CA . ILE A 1 119 ? -8.943 1.617 4.193 1.00 95.38 119 ILE A CA 1
ATOM 949 C C . ILE A 1 119 ? -8.115 2.557 3.310 1.00 95.38 119 ILE A C 1
ATOM 951 O O . ILE A 1 119 ? -8.419 2.750 2.134 1.00 95.38 119 ILE A O 1
ATOM 955 N N . GLU A 1 120 ? -7.058 3.136 3.882 1.00 94.75 120 GLU A N 1
ATOM 956 C CA . GLU A 1 120 ? -6.030 3.885 3.143 1.00 94.75 120 GLU A CA 1
ATOM 957 C C . GLU A 1 120 ? -4.780 3.029 2.983 1.00 94.75 120 GLU A C 1
ATOM 959 O O . GLU A 1 120 ? -4.273 2.473 3.959 1.00 94.75 120 GLU A O 1
ATOM 964 N N . ALA A 1 121 ? -4.256 2.983 1.767 1.00 94.00 121 ALA A N 1
ATOM 965 C CA . ALA A 1 121 ? -3.040 2.279 1.409 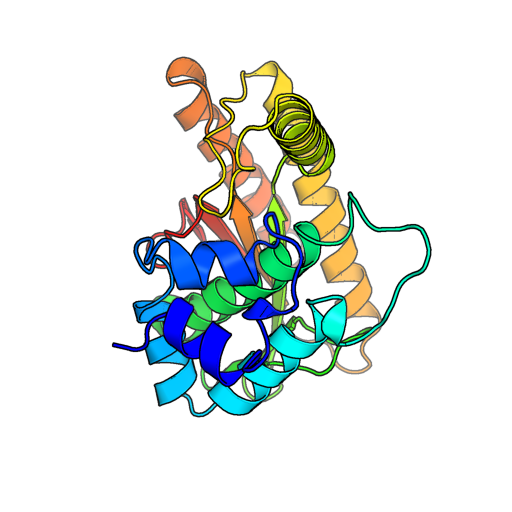1.00 94.00 121 ALA A CA 1
ATOM 966 C C . ALA A 1 121 ? -1.910 3.305 1.241 1.00 94.00 121 ALA A C 1
ATOM 968 O O . ALA A 1 121 ? -1.969 4.208 0.407 1.00 94.00 121 ALA A O 1
ATOM 969 N N . LYS A 1 122 ? -0.873 3.213 2.074 1.00 91.88 122 LYS A N 1
ATOM 970 C CA . LYS A 1 122 ? 0.228 4.181 2.121 1.00 91.88 122 LYS A CA 1
ATOM 971 C C . LYS A 1 122 ? 1.571 3.474 1.997 1.00 91.88 122 LYS A C 1
ATOM 973 O O . LYS A 1 122 ? 1.776 2.408 2.567 1.00 91.88 122 LYS A O 1
ATOM 978 N N . THR A 1 123 ? 2.528 4.123 1.348 1.00 87.62 123 THR A N 1
ATOM 979 C CA . THR A 1 123 ? 3.902 3.616 1.275 1.00 87.62 123 THR A CA 1
ATOM 980 C C . THR A 1 123 ? 4.841 4.446 2.150 1.00 87.62 123 THR A C 1
ATOM 982 O O . THR A 1 123 ? 4.923 5.672 2.034 1.00 87.62 123 THR A O 1
ATOM 985 N N . LEU A 1 124 ? 5.569 3.788 3.049 1.00 84.81 124 LEU A N 1
ATOM 986 C CA . LEU A 1 124 ? 6.697 4.349 3.788 1.00 84.81 124 LEU A CA 1
ATOM 987 C C . LEU A 1 124 ? 7.988 3.963 3.057 1.00 84.81 124 LEU A C 1
ATOM 989 O O . LEU A 1 124 ? 8.656 2.997 3.412 1.00 84.81 124 LEU A O 1
ATOM 993 N N . GLY A 1 125 ? 8.313 4.729 2.017 1.00 75.06 125 GLY A N 1
ATOM 994 C CA . GLY A 1 125 ? 9.550 4.594 1.240 1.00 75.06 125 GLY A CA 1
ATOM 995 C C . GLY A 1 125 ? 10.383 5.882 1.187 1.00 75.06 125 GLY A C 1
ATOM 996 O O . GLY A 1 125 ? 9.929 6.948 1.618 1.00 75.06 125 GLY A O 1
ATOM 997 N N . HIS A 1 126 ? 11.585 5.797 0.617 1.00 62.41 126 HIS A N 1
ATOM 998 C CA . HIS A 1 126 ? 12.482 6.927 0.335 1.00 62.41 126 HIS A CA 1
ATOM 999 C C . HIS A 1 126 ? 12.259 7.481 -1.085 1.00 62.41 126 HIS A C 1
ATOM 1001 O O . HIS A 1 126 ? 13.190 7.508 -1.883 1.00 62.41 126 HIS A O 1
ATOM 1007 N N . SER A 1 127 ? 11.038 7.904 -1.431 1.00 54.78 127 SER A N 1
ATOM 1008 C CA . SER A 1 127 ? 10.678 8.234 -2.827 1.00 54.78 127 SER A CA 1
ATOM 1009 C C . SER A 1 127 ? 11.655 9.206 -3.517 1.00 54.78 127 SER A C 1
ATOM 1011 O O . SER A 1 127 ? 12.043 8.983 -4.658 1.00 54.78 127 SER A O 1
ATOM 1013 N N . GLN A 1 128 ? 12.183 10.215 -2.813 1.00 57.00 128 GLN A N 1
ATOM 1014 C CA . GLN A 1 128 ? 13.152 11.158 -3.402 1.00 57.00 128 GLN A CA 1
ATOM 1015 C C . GLN A 1 128 ? 14.557 10.575 -3.638 1.00 57.00 128 GLN A C 1
ATOM 1017 O O . GLN A 1 128 ? 15.227 10.947 -4.603 1.00 57.00 128 GLN A O 1
ATOM 1022 N N . GLU A 1 129 ? 15.021 9.686 -2.763 1.00 57.78 129 GLU A N 1
ATOM 1023 C CA . GLU A 1 129 ? 16.373 9.114 -2.812 1.00 57.78 129 GLU A CA 1
ATOM 1024 C C . GLU A 1 129 ? 16.414 7.855 -3.686 1.00 57.78 129 GLU A C 1
ATOM 1026 O O . GLU A 1 129 ? 17.357 7.648 -4.439 1.00 57.78 129 GLU A O 1
ATOM 1031 N N . MET A 1 130 ? 15.340 7.063 -3.694 1.00 58.38 130 MET A N 1
ATOM 1032 C CA . MET A 1 130 ? 15.159 5.998 -4.679 1.00 58.38 130 MET A CA 1
ATOM 1033 C C . MET A 1 130 ? 15.009 6.559 -6.091 1.00 58.38 130 MET A C 1
ATOM 1035 O O . MET A 1 130 ? 15.650 6.043 -7.003 1.00 58.38 130 MET A O 1
ATOM 1039 N N . GLY A 1 131 ? 14.270 7.661 -6.263 1.00 60.38 131 GLY A N 1
ATOM 1040 C CA . GLY A 1 131 ? 14.216 8.375 -7.536 1.00 60.38 131 GLY A CA 1
ATOM 1041 C C . GLY A 1 131 ? 15.597 8.867 -7.981 1.00 60.38 131 GLY A C 1
ATOM 1042 O O . GLY A 1 131 ? 15.971 8.697 -9.137 1.00 60.38 131 GLY A O 1
ATOM 1043 N N . SER A 1 132 ? 16.422 9.404 -7.071 1.00 62.38 132 SER A N 1
ATOM 1044 C CA . SER A 1 132 ? 17.783 9.836 -7.425 1.00 62.38 132 SER A CA 1
ATOM 1045 C C . SER A 1 132 ? 18.717 8.670 -7.764 1.00 62.38 132 SER A C 1
ATOM 1047 O O . SER A 1 132 ? 19.505 8.785 -8.705 1.00 62.38 132 SER A O 1
ATOM 1049 N N . ILE A 1 133 ? 18.600 7.538 -7.064 1.00 64.75 133 ILE A N 1
ATOM 1050 C CA . ILE A 1 133 ? 19.336 6.304 -7.367 1.00 64.75 133 ILE A CA 1
ATOM 1051 C C . ILE A 1 133 ? 18.911 5.744 -8.729 1.00 64.75 133 ILE A C 1
ATOM 1053 O O . ILE A 1 133 ? 19.783 5.431 -9.541 1.00 64.75 133 ILE A O 1
ATOM 1057 N N . ASN A 1 134 ? 17.607 5.660 -9.009 1.00 63.62 134 ASN A N 1
ATOM 1058 C CA . ASN A 1 134 ? 17.084 5.220 -10.305 1.00 63.62 134 ASN A CA 1
ATOM 1059 C C . ASN A 1 134 ? 17.584 6.139 -11.427 1.00 63.62 134 ASN A C 1
ATOM 1061 O O . ASN A 1 134 ? 18.157 5.645 -12.399 1.00 63.62 134 ASN A O 1
ATOM 1065 N N . ARG A 1 135 ? 17.513 7.467 -11.253 1.00 66.00 135 ARG A N 1
ATOM 1066 C CA . ARG A 1 135 ? 18.076 8.437 -12.211 1.00 66.00 135 ARG A CA 1
ATOM 1067 C C . ARG A 1 135 ? 19.576 8.234 -12.435 1.00 66.00 135 ARG A C 1
ATOM 1069 O O . ARG A 1 135 ? 20.033 8.284 -13.573 1.00 66.00 135 ARG A O 1
ATOM 1076 N N . ALA A 1 136 ? 20.351 7.963 -11.385 1.00 66.25 136 ALA A N 1
ATOM 1077 C CA . ALA A 1 136 ? 21.787 7.710 -11.512 1.00 66.25 136 ALA A CA 1
ATOM 1078 C C . ALA A 1 136 ? 22.102 6.402 -12.266 1.00 66.25 136 ALA A C 1
ATOM 1080 O O . ALA A 1 136 ? 23.066 6.365 -13.032 1.00 66.25 136 ALA A O 1
ATOM 1081 N N . GLN A 1 137 ? 21.302 5.344 -12.085 1.00 65.44 137 GLN A N 1
ATOM 1082 C CA . GLN A 1 137 ? 21.442 4.096 -12.850 1.00 65.44 137 GLN A CA 1
ATOM 1083 C C . GLN A 1 137 ? 21.106 4.318 -14.329 1.00 65.44 137 GLN A C 1
ATOM 1085 O O . GLN A 1 137 ? 21.911 3.959 -15.190 1.00 65.44 137 GLN A O 1
ATOM 1090 N N . LEU A 1 138 ? 19.984 4.985 -14.615 1.00 63.66 138 LEU A N 1
ATOM 1091 C CA . LEU A 1 138 ? 19.558 5.311 -15.979 1.00 63.66 138 LEU A CA 1
ATOM 1092 C C . LEU A 1 138 ? 20.598 6.182 -16.697 1.00 63.66 138 LEU A C 1
ATOM 1094 O O . LEU A 1 138 ? 21.007 5.868 -17.814 1.00 63.66 138 LEU A O 1
ATOM 1098 N N . ALA A 1 139 ? 21.116 7.217 -16.027 1.00 64.88 139 ALA A N 1
ATOM 1099 C CA . ALA A 1 139 ? 22.186 8.065 -16.555 1.00 64.88 139 ALA A CA 1
ATOM 1100 C C . ALA A 1 139 ? 23.494 7.294 -16.816 1.00 64.88 139 ALA A C 1
ATOM 1102 O O . ALA A 1 139 ? 24.274 7.667 -17.691 1.00 64.88 139 ALA A O 1
ATOM 1103 N N . ALA A 1 140 ? 23.735 6.200 -16.088 1.00 69.44 140 ALA A N 1
ATOM 1104 C CA . ALA A 1 140 ? 24.868 5.303 -16.298 1.00 69.44 140 ALA A CA 1
ATOM 1105 C C . ALA A 1 140 ? 24.619 4.238 -17.388 1.00 69.44 140 ALA A C 1
ATOM 1107 O O . ALA A 1 140 ? 25.443 3.332 -17.544 1.00 69.44 140 ALA A O 1
ATOM 1108 N N . GLY A 1 141 ? 23.499 4.312 -18.120 1.00 58.06 141 GLY A N 1
ATOM 1109 C CA . GLY A 1 141 ? 23.100 3.323 -19.126 1.00 58.06 141 GLY A CA 1
ATOM 1110 C C . GLY A 1 141 ? 22.721 1.966 -18.527 1.00 58.06 141 GLY A C 1
ATOM 1111 O O . GLY A 1 141 ? 22.780 0.945 -19.210 1.00 58.06 141 GLY A O 1
ATOM 1112 N N . ARG A 1 142 ? 22.399 1.938 -17.231 1.00 62.03 142 ARG A N 1
ATOM 1113 C CA . ARG A 1 142 ? 21.962 0.747 -16.502 1.00 62.03 142 ARG A CA 1
ATOM 1114 C C . ARG A 1 142 ? 20.446 0.780 -16.351 1.00 62.03 142 ARG A C 1
ATOM 1116 O O . ARG A 1 142 ? 19.835 1.845 -16.370 1.00 62.03 142 ARG A O 1
ATOM 1123 N N . ARG A 1 143 ? 19.851 -0.398 -16.180 1.00 60.41 143 ARG A N 1
ATOM 1124 C CA . ARG A 1 143 ? 18.421 -0.523 -15.877 1.00 60.41 143 ARG A CA 1
ATOM 1125 C C . ARG A 1 143 ? 18.120 0.092 -14.508 1.00 60.41 143 ARG A C 1
ATOM 1127 O O . ARG A 1 143 ? 18.935 -0.034 -13.589 1.00 60.41 143 ARG A O 1
ATOM 1134 N N . GLY A 1 144 ? 16.979 0.771 -14.397 1.00 53.41 144 GLY A N 1
ATOM 1135 C CA . GLY A 1 144 ? 16.445 1.234 -13.116 1.00 53.41 144 GLY A CA 1
ATOM 1136 C C . GLY A 1 144 ? 15.981 0.055 -12.257 1.00 53.41 144 GLY A C 1
ATOM 1137 O O . GLY A 1 144 ? 15.867 -1.072 -12.739 1.00 53.41 144 GLY A O 1
ATOM 1138 N N . TYR A 1 145 ? 15.733 0.286 -10.969 1.00 55.59 145 TYR A N 1
ATOM 1139 C CA . TYR A 1 145 ? 15.167 -0.749 -10.109 1.00 55.59 145 TYR A CA 1
ATOM 1140 C C . TYR A 1 145 ? 13.650 -0.786 -10.244 1.00 55.59 145 TYR A C 1
ATOM 1142 O O . TYR A 1 145 ? 12.988 0.242 -10.127 1.00 55.59 145 TYR A O 1
ATOM 1150 N N . LEU A 1 146 ? 13.123 -1.991 -10.457 1.00 57.75 146 LEU A N 1
ATOM 1151 C CA . LEU A 1 146 ? 11.809 -2.194 -11.060 1.00 57.75 146 LEU A CA 1
ATOM 1152 C C . LEU A 1 146 ? 10.726 -2.738 -10.136 1.00 57.75 146 LEU A C 1
ATOM 1154 O O . LEU A 1 146 ? 9.614 -2.969 -10.594 1.00 57.75 146 LEU A O 1
ATOM 1158 N N . LEU A 1 147 ? 11.039 -2.891 -8.848 1.00 57.66 147 LEU A N 1
ATOM 1159 C CA . LEU A 1 147 ? 10.331 -3.712 -7.862 1.00 57.66 147 LEU A CA 1
ATOM 1160 C C . LEU A 1 147 ? 10.814 -5.184 -7.833 1.00 57.66 147 LEU A C 1
ATOM 1162 O O . LEU A 1 147 ? 10.818 -5.852 -8.859 1.00 57.66 147 LEU A O 1
ATOM 1166 N N . PRO A 1 148 ? 11.184 -5.718 -6.650 1.00 55.91 148 PRO A N 1
ATOM 1167 C CA . PRO A 1 148 ? 11.415 -4.982 -5.411 1.00 55.91 148 PRO A CA 1
ATOM 1168 C C . PRO A 1 148 ? 12.548 -3.971 -5.594 1.00 55.91 148 PRO A C 1
ATOM 1170 O O . PRO A 1 148 ? 13.639 -4.327 -6.036 1.00 55.91 148 PRO A O 1
ATOM 1173 N N . SER A 1 149 ? 12.311 -2.720 -5.201 1.00 58.97 149 SER A N 1
ATOM 1174 C CA . SER A 1 149 ? 13.389 -1.744 -5.081 1.00 58.97 149 SER A CA 1
ATOM 1175 C C . SER A 1 149 ? 14.463 -2.285 -4.124 1.00 58.97 149 SER A C 1
ATOM 1177 O O . SER A 1 149 ? 14.134 -3.000 -3.158 1.00 58.97 149 SER A O 1
ATOM 1179 N N . PRO A 1 150 ? 15.752 -1.992 -4.365 1.00 57.94 150 PRO A N 1
ATOM 1180 C CA . PRO A 1 150 ? 16.830 -2.408 -3.488 1.00 57.94 150 PRO A CA 1
ATOM 1181 C C . PRO A 1 150 ? 16.533 -1.948 -2.068 1.00 57.94 150 PRO A C 1
ATOM 1183 O O . PRO A 1 150 ? 15.930 -0.900 -1.831 1.00 57.94 150 PRO A O 1
ATOM 1186 N N . VAL A 1 151 ? 16.912 -2.791 -1.116 1.00 62.91 151 VAL A N 1
ATOM 1187 C CA . VAL A 1 151 ? 16.777 -2.470 0.298 1.00 62.91 151 VAL A CA 1
ATOM 1188 C C . VAL A 1 151 ? 17.707 -1.311 0.605 1.00 62.91 151 VAL A C 1
ATOM 1190 O O . VAL A 1 151 ? 18.925 -1.471 0.579 1.00 62.91 151 VAL A O 1
ATOM 1193 N N . MET A 1 152 ? 17.132 -0.152 0.910 1.00 65.19 152 MET A N 1
ATOM 1194 C CA . MET A 1 152 ? 17.880 0.886 1.595 1.00 65.19 152 MET A CA 1
ATOM 1195 C C . MET A 1 152 ? 17.897 0.537 3.079 1.00 65.19 152 MET A C 1
ATOM 1197 O O . MET A 1 152 ? 16.834 0.366 3.675 1.00 65.19 152 MET A O 1
ATOM 1201 N N . GLU A 1 153 ? 19.090 0.393 3.652 1.00 69.69 153 GLU A N 1
ATOM 1202 C CA . GLU A 1 153 ? 19.246 0.235 5.094 1.00 69.69 153 GLU A CA 1
ATOM 1203 C C . GLU A 1 153 ? 19.313 1.605 5.763 1.00 69.69 153 GLU A C 1
ATOM 1205 O O . GLU A 1 153 ? 20.183 2.424 5.466 1.00 69.69 153 GLU A O 1
ATOM 1210 N N . ILE A 1 154 ? 18.407 1.840 6.705 1.00 68.44 154 ILE A N 1
ATOM 1211 C CA . ILE A 1 154 ? 18.373 3.059 7.501 1.00 68.44 154 ILE A CA 1
ATOM 1212 C C . ILE A 1 154 ? 19.080 2.810 8.837 1.00 68.44 154 ILE A C 1
ATOM 1214 O O . ILE A 1 154 ? 18.805 1.828 9.531 1.00 68.44 154 ILE A O 1
ATOM 1218 N N . SER A 1 155 ? 19.984 3.715 9.219 1.00 66.19 155 SER A N 1
ATOM 1219 C CA . SER A 1 1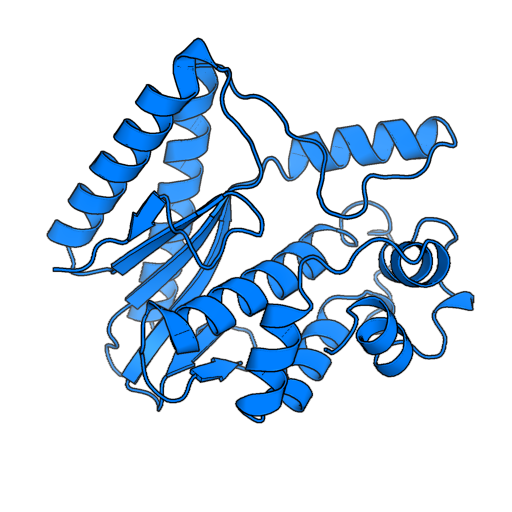55 ? 20.587 3.742 10.556 1.00 66.19 155 SER A CA 1
ATOM 1220 C C . SER A 1 155 ? 19.612 4.300 11.608 1.00 66.19 155 SER A C 1
ATOM 1222 O O . SER A 1 155 ? 18.532 4.798 11.293 1.00 66.19 155 SER A O 1
ATOM 1224 N N . ASN A 1 156 ? 19.998 4.282 12.888 1.00 65.06 156 ASN A N 1
ATOM 1225 C CA . ASN A 1 156 ? 19.169 4.846 13.965 1.00 65.06 156 ASN A CA 1
ATOM 1226 C C . ASN A 1 156 ? 18.753 6.314 13.722 1.00 65.06 156 ASN A C 1
ATOM 1228 O O . ASN A 1 156 ? 17.660 6.707 14.133 1.00 65.06 156 ASN A O 1
ATOM 1232 N N . ASP A 1 157 ? 19.580 7.106 13.034 1.00 69.38 157 ASP A N 1
ATOM 1233 C CA . ASP A 1 157 ? 19.312 8.527 12.774 1.00 69.38 157 ASP A CA 1
ATOM 1234 C C . ASP A 1 157 ? 18.174 8.743 11.764 1.00 69.38 157 ASP A C 1
ATOM 1236 O O . ASP A 1 157 ? 17.509 9.780 11.780 1.00 69.38 157 ASP A O 1
ATOM 1240 N N . GLY A 1 158 ? 17.881 7.750 10.919 1.00 70.38 158 GLY A N 1
ATOM 1241 C CA . GLY A 1 158 ? 16.776 7.830 9.965 1.00 70.38 158 GLY A CA 1
ATOM 1242 C C . GLY A 1 158 ? 15.416 7.390 10.524 1.00 70.38 158 GLY A C 1
ATOM 1243 O O . GLY A 1 158 ? 14.402 7.522 9.840 1.00 70.38 158 GLY A O 1
ATOM 1244 N N . LEU A 1 159 ? 15.333 6.953 11.787 1.00 79.56 159 LEU A N 1
ATOM 1245 C CA . LEU A 1 159 ? 14.051 6.605 12.413 1.00 79.56 159 LEU A CA 1
ATOM 1246 C C . LEU A 1 159 ? 13.136 7.827 12.606 1.00 79.56 159 LEU A C 1
ATOM 1248 O O . LEU A 1 159 ? 11.915 7.723 12.465 1.00 79.56 159 LEU A O 1
ATOM 1252 N N . ALA A 1 160 ? 13.706 8.994 12.915 1.00 83.88 160 ALA A N 1
ATOM 1253 C CA . ALA A 1 160 ? 12.944 10.227 13.103 1.00 83.88 160 ALA A CA 1
ATOM 1254 C C . ALA A 1 160 ? 12.209 10.684 11.822 1.00 83.88 160 ALA A C 1
ATOM 1256 O O . ALA A 1 160 ? 10.992 10.886 11.891 1.00 83.88 160 ALA A O 1
ATOM 1257 N N . PRO A 1 161 ? 12.867 10.807 10.649 1.00 82.44 161 PRO A N 1
ATOM 1258 C CA . PRO A 1 161 ? 12.172 11.159 9.411 1.00 82.44 161 PRO A CA 1
ATOM 1259 C C . PRO A 1 161 ? 11.147 10.101 8.977 1.00 82.44 161 PRO A C 1
ATOM 1261 O O . PRO A 1 161 ? 10.062 10.471 8.528 1.00 82.44 161 PRO A O 1
ATOM 1264 N N . VAL A 1 162 ? 11.418 8.808 9.191 1.00 83.81 162 VAL A N 1
ATOM 1265 C CA . VAL A 1 162 ? 10.438 7.733 8.948 1.00 83.81 162 VAL A CA 1
ATOM 1266 C C . VAL A 1 162 ? 9.197 7.898 9.826 1.00 83.81 162 VAL A C 1
ATOM 1268 O O . VAL A 1 162 ? 8.072 7.876 9.328 1.00 83.81 162 VAL A O 1
ATOM 1271 N N . THR A 1 163 ? 9.391 8.109 11.130 1.00 88.38 163 THR A N 1
ATOM 1272 C CA . THR A 1 163 ? 8.287 8.303 12.081 1.00 88.38 163 THR A CA 1
ATOM 1273 C C . THR A 1 163 ? 7.478 9.548 11.727 1.00 88.38 163 THR A C 1
ATOM 1275 O O . THR A 1 163 ? 6.249 9.520 11.767 1.00 88.38 163 THR A O 1
ATOM 1278 N N . LYS A 1 164 ? 8.145 10.630 11.309 1.00 89.88 164 LYS A N 1
ATOM 1279 C CA . LYS A 1 164 ? 7.467 11.831 10.818 1.00 89.88 164 LYS A CA 1
ATOM 1280 C C . LYS A 1 164 ? 6.607 11.523 9.587 1.00 89.88 164 LYS A C 1
ATOM 1282 O O . LYS A 1 164 ? 5.436 11.886 9.581 1.00 89.88 164 LYS A O 1
ATOM 1287 N N . LYS A 1 165 ? 7.148 10.826 8.579 1.00 88.62 165 LYS A N 1
ATOM 1288 C CA . LYS A 1 165 ? 6.397 10.445 7.368 1.00 88.62 165 LYS A CA 1
ATOM 1289 C C . LYS A 1 165 ? 5.183 9.575 7.704 1.00 88.62 165 LYS A C 1
ATOM 1291 O O . LYS A 1 165 ? 4.099 9.812 7.178 1.00 88.62 165 LYS A O 1
ATOM 1296 N N . PHE A 1 166 ? 5.344 8.618 8.619 1.00 92.44 166 PHE A N 1
ATOM 1297 C CA . PHE A 1 166 ? 4.237 7.823 9.148 1.00 92.44 166 PHE A CA 1
ATOM 1298 C C . PHE A 1 166 ? 3.125 8.714 9.728 1.00 92.44 166 PHE A C 1
ATOM 1300 O O . PHE A 1 166 ? 1.973 8.608 9.298 1.00 92.44 166 PHE A O 1
ATOM 1307 N N . LEU A 1 167 ? 3.464 9.621 10.647 1.00 95.25 167 LEU A N 1
ATOM 1308 C CA . LEU A 1 167 ? 2.491 10.511 11.286 1.00 95.25 167 LEU A CA 1
ATOM 1309 C C . LEU A 1 167 ? 1.822 11.470 10.291 1.00 95.25 167 LEU A C 1
ATOM 1311 O O . LEU A 1 167 ? 0.615 11.690 10.381 1.00 95.25 167 LEU A O 1
ATOM 1315 N N . ASP A 1 168 ? 2.571 11.995 9.320 1.00 93.75 168 ASP A N 1
ATOM 1316 C CA . ASP A 1 168 ? 2.035 12.866 8.270 1.00 93.75 168 ASP A CA 1
ATOM 1317 C C . ASP A 1 168 ? 1.015 12.114 7.394 1.00 93.75 168 ASP A C 1
ATOM 1319 O O . ASP A 1 168 ? -0.082 12.615 7.140 1.00 93.75 168 ASP A O 1
ATOM 1323 N N . HIS A 1 169 ? 1.333 10.881 6.982 1.00 93.00 169 HIS A N 1
ATOM 1324 C CA . HIS A 1 169 ? 0.417 10.028 6.218 1.00 93.00 169 HIS A CA 1
ATOM 1325 C C . HIS A 1 169 ? -0.837 9.656 7.020 1.00 93.00 169 HIS A C 1
ATOM 1327 O O . HIS A 1 169 ? -1.934 9.605 6.462 1.00 93.00 169 HIS A O 1
ATOM 1333 N N . LEU A 1 170 ? -0.687 9.411 8.325 1.00 95.19 170 LEU A N 1
ATOM 1334 C CA . LEU A 1 170 ? -1.809 9.106 9.210 1.00 95.19 170 LEU A CA 1
ATOM 1335 C C . LEU A 1 170 ? -2.726 10.323 9.383 1.00 95.19 170 LEU A C 1
ATOM 1337 O O . LEU A 1 170 ? -3.949 10.205 9.319 1.00 95.19 170 LEU A O 1
ATOM 1341 N N . ALA A 1 171 ? -2.142 11.506 9.576 1.00 94.62 171 ALA A N 1
ATOM 1342 C CA . ALA A 1 171 ? -2.887 12.756 9.644 1.00 94.62 171 ALA A CA 1
ATOM 1343 C C . ALA A 1 171 ? -3.637 13.032 8.332 1.00 94.62 171 ALA A C 1
ATOM 1345 O O . ALA A 1 171 ? -4.780 13.487 8.361 1.00 94.62 171 ALA A O 1
ATOM 1346 N N . ASP A 1 172 ? -3.034 12.724 7.183 1.00 92.69 172 ASP A N 1
ATOM 1347 C CA . ASP A 1 172 ? -3.703 12.817 5.889 1.00 92.69 172 ASP A CA 1
ATOM 1348 C C . ASP A 1 172 ? -4.923 11.889 5.783 1.00 92.69 172 ASP A C 1
ATOM 1350 O O . ASP A 1 172 ? -6.022 12.365 5.494 1.00 92.69 172 ASP A O 1
ATOM 1354 N N . ALA A 1 173 ? -4.756 10.603 6.106 1.00 92.50 173 ALA A N 1
ATOM 1355 C CA . ALA A 1 173 ? -5.837 9.616 6.125 1.00 92.50 173 ALA A CA 1
ATOM 1356 C C . ALA A 1 173 ? -7.005 10.053 7.028 1.00 92.50 173 ALA A C 1
ATOM 1358 O O . ALA A 1 173 ? -8.167 10.020 6.619 1.00 92.50 173 ALA A O 1
ATOM 1359 N N . ARG A 1 174 ? -6.696 10.555 8.231 1.00 93.19 174 ARG A N 1
ATOM 1360 C CA . ARG A 1 174 ? -7.691 11.117 9.157 1.00 93.19 174 ARG A CA 1
ATOM 1361 C C . ARG A 1 174 ? -8.442 12.289 8.537 1.00 93.19 174 ARG A C 1
ATOM 1363 O O . ARG A 1 174 ? -9.666 12.277 8.513 1.00 93.19 174 ARG A O 1
ATOM 1370 N N . ARG A 1 175 ? -7.733 13.265 7.958 1.00 91.94 175 ARG A N 1
ATOM 1371 C CA . ARG A 1 175 ? -8.373 14.419 7.299 1.00 91.94 175 ARG A CA 1
ATOM 1372 C C . ARG A 1 175 ? -9.294 13.999 6.155 1.00 91.94 175 ARG A C 1
ATOM 1374 O O . ARG A 1 175 ? -10.329 14.634 5.973 1.00 91.94 175 ARG A O 1
ATOM 1381 N N . LYS A 1 176 ? -8.932 12.976 5.372 1.00 89.31 176 LYS A N 1
ATOM 1382 C CA . LYS A 1 176 ? -9.793 12.450 4.300 1.00 89.31 176 LYS A CA 1
ATOM 1383 C C . LYS A 1 176 ? -11.073 11.823 4.856 1.00 89.31 176 LYS A C 1
ATOM 1385 O O . LYS A 1 176 ? -12.158 12.155 4.381 1.00 89.31 176 LYS A O 1
ATOM 1390 N N . ARG A 1 177 ? -10.950 10.985 5.892 1.00 89.69 177 ARG A N 1
ATOM 1391 C CA . ARG A 1 177 ? -12.086 10.374 6.598 1.00 89.69 177 ARG A CA 1
ATOM 1392 C C . ARG A 1 177 ? -12.992 11.422 7.245 1.00 89.69 177 ARG A C 1
ATOM 1394 O O . ARG A 1 177 ? -14.205 11.343 7.117 1.00 89.69 177 ARG A O 1
ATOM 1401 N N . ASP A 1 178 ? -12.423 12.417 7.917 1.00 88.94 178 ASP A N 1
ATOM 1402 C CA . ASP A 1 178 ? -13.191 13.415 8.675 1.00 88.94 178 ASP A CA 1
ATOM 1403 C C . ASP A 1 178 ? -13.979 14.377 7.767 1.00 88.94 178 ASP A C 1
ATOM 1405 O O . ASP A 1 178 ? -14.897 15.055 8.222 1.00 88.94 178 ASP A O 1
ATOM 1409 N N . ARG A 1 179 ? -13.648 14.434 6.469 1.00 86.94 179 ARG A N 1
ATOM 1410 C CA . ARG A 1 179 ? -14.436 15.154 5.453 1.00 86.94 179 ARG A CA 1
ATOM 1411 C C . ARG A 1 179 ? -15.677 14.386 5.001 1.00 86.94 179 ARG A C 1
ATOM 1413 O O . ARG A 1 179 ? -16.496 14.958 4.284 1.00 86.94 179 ARG A O 1
ATOM 1420 N N . GLN A 1 180 ? -15.812 13.118 5.381 1.00 83.12 180 GLN A N 1
ATOM 1421 C CA . GLN A 1 180 ? -16.945 12.305 4.971 1.00 83.12 180 GLN A CA 1
ATOM 1422 C C . GLN A 1 180 ? -18.184 12.608 5.812 1.00 83.12 180 GLN A C 1
ATOM 1424 O O . GLN A 1 180 ? -18.080 12.821 7.020 1.00 83.12 180 GLN A O 1
ATOM 1429 N N . PRO A 1 181 ? -19.379 12.564 5.203 1.00 79.12 181 PRO A N 1
ATOM 1430 C CA . PRO A 1 181 ? -20.628 12.805 5.917 1.00 79.12 181 PRO A CA 1
ATOM 1431 C C . PRO A 1 181 ? -20.959 11.704 6.934 1.00 79.12 181 PRO A C 1
ATOM 1433 O O . PRO A 1 181 ? -21.669 11.965 7.902 1.00 79.12 181 PRO A O 1
ATOM 1436 N N . VAL A 1 182 ? -20.458 10.481 6.727 1.00 80.88 182 VAL A N 1
ATOM 1437 C CA . VAL A 1 182 ? -20.678 9.337 7.620 1.00 80.88 182 VAL A CA 1
ATOM 1438 C C . VAL A 1 182 ? -19.329 8.862 8.167 1.00 80.88 182 VAL A C 1
ATOM 1440 O O . VAL A 1 182 ? -18.483 8.435 7.379 1.00 80.88 182 VAL A O 1
ATOM 1443 N N . PRO A 1 183 ? -19.112 8.909 9.495 1.00 80.00 183 PRO A N 1
ATOM 1444 C CA . PRO A 1 183 ? -17.897 8.385 10.103 1.00 80.00 183 PRO A CA 1
ATOM 1445 C C . PRO A 1 183 ? -17.806 6.868 9.911 1.00 80.00 183 PRO A C 1
ATOM 1447 O O . PRO A 1 183 ? -18.680 6.127 10.359 1.00 80.00 183 PRO A O 1
ATOM 1450 N N . MET A 1 184 ? -16.729 6.408 9.277 1.00 89.88 184 MET A N 1
ATOM 1451 C CA . MET A 1 184 ? -16.380 4.991 9.163 1.00 89.88 184 MET A CA 1
ATOM 1452 C C . MET A 1 184 ? -15.126 4.694 9.997 1.00 89.88 184 MET A C 1
ATOM 1454 O O . MET A 1 184 ? -14.214 5.528 10.029 1.00 89.88 184 MET A O 1
ATOM 1458 N N . PRO A 1 185 ? -15.035 3.521 10.650 1.00 93.69 185 PRO A N 1
ATOM 1459 C CA . PRO A 1 185 ? -13.771 2.977 11.131 1.00 93.69 185 PRO A CA 1
ATOM 1460 C C . PRO A 1 185 ? -12.668 3.095 10.074 1.00 93.69 185 PRO A C 1
ATOM 1462 O O . PRO A 1 185 ? -12.899 2.804 8.900 1.00 93.69 185 PRO A O 1
ATOM 1465 N N . LEU A 1 186 ? -11.481 3.528 10.501 1.00 95.19 186 LEU A N 1
ATOM 1466 C CA . LEU A 1 186 ? -10.328 3.746 9.630 1.00 95.19 186 LEU A CA 1
ATOM 1467 C C . LEU A 1 186 ? -9.278 2.670 9.861 1.00 95.19 186 LEU A C 1
ATOM 1469 O O . LEU A 1 186 ? -8.827 2.470 10.989 1.00 95.19 186 LEU A O 1
ATOM 1473 N N . VAL A 1 187 ? -8.850 2.054 8.769 1.00 97.00 187 VAL A N 1
ATOM 1474 C CA . VAL A 1 187 ? -7.638 1.254 8.682 1.00 97.00 187 VAL A CA 1
ATOM 1475 C C . VAL A 1 187 ? -6.634 2.015 7.825 1.00 97.00 187 VAL A C 1
ATOM 1477 O O . VAL A 1 187 ? -6.972 2.492 6.742 1.00 97.00 187 VAL A O 1
ATOM 1480 N N . VAL A 1 188 ? -5.391 2.117 8.283 1.00 97.06 188 VAL A N 1
ATOM 1481 C CA . VAL A 1 188 ? -4.286 2.582 7.441 1.00 97.06 188 VAL A CA 1
ATOM 1482 C C . VAL A 1 188 ? -3.283 1.452 7.290 1.00 97.06 188 VAL A C 1
ATOM 1484 O O . VAL A 1 188 ? -2.639 1.043 8.258 1.00 97.06 188 VAL A O 1
ATOM 1487 N N . PHE A 1 189 ? -3.185 0.944 6.068 1.00 97.19 189 PHE A N 1
ATOM 1488 C CA . PHE A 1 189 ? -2.226 -0.071 5.675 1.00 97.19 189 PHE A CA 1
ATOM 1489 C C . PHE A 1 189 ? -0.962 0.608 5.155 1.00 97.19 189 PHE A C 1
ATOM 1491 O O . PHE A 1 189 ? -1.014 1.405 4.219 1.00 97.19 189 PHE A O 1
ATOM 1498 N N . TYR A 1 190 ? 0.178 0.279 5.753 1.00 95.06 190 TYR A N 1
ATOM 1499 C CA . TYR A 1 190 ? 1.482 0.772 5.351 1.00 95.06 190 TYR A CA 1
ATOM 1500 C C . TYR A 1 190 ? 2.335 -0.348 4.770 1.00 95.06 190 TYR A C 1
ATOM 1502 O O . TYR A 1 190 ? 2.651 -1.322 5.457 1.00 95.06 190 TYR A O 1
ATOM 1510 N N . ARG A 1 191 ? 2.803 -0.145 3.541 1.00 91.62 191 ARG A N 1
ATOM 1511 C CA . ARG A 1 191 ? 3.947 -0.877 3.001 1.00 91.62 191 ARG A CA 1
ATOM 1512 C C . ARG A 1 191 ? 5.236 -0.159 3.377 1.00 91.62 191 ARG A C 1
ATOM 1514 O O . ARG A 1 191 ? 5.357 1.037 3.130 1.00 91.62 191 ARG A O 1
ATOM 1521 N N . VAL A 1 192 ? 6.186 -0.861 3.983 1.00 88.62 192 VAL A N 1
ATOM 1522 C CA . VAL A 1 192 ? 7.488 -0.311 4.385 1.00 88.62 192 VAL A CA 1
ATOM 1523 C C . VAL A 1 192 ? 8.577 -0.857 3.467 1.00 88.62 192 VAL A C 1
ATOM 1525 O O . VAL A 1 192 ? 8.814 -2.063 3.472 1.00 88.62 192 VAL A O 1
ATOM 1528 N N . ASP A 1 193 ? 9.231 0.011 2.689 1.00 79.06 193 ASP A N 1
ATOM 1529 C CA . ASP A 1 193 ? 10.129 -0.416 1.592 1.00 79.06 193 ASP A CA 1
ATOM 1530 C C . ASP A 1 193 ? 11.625 -0.309 1.872 1.00 79.06 193 ASP A C 1
ATOM 1532 O O . ASP A 1 193 ? 12.460 -0.714 1.056 1.00 79.06 193 ASP A O 1
ATOM 1536 N N . PHE A 1 194 ? 11.972 0.187 3.048 1.00 73.25 194 PHE A N 1
ATOM 1537 C CA . PHE A 1 194 ? 13.331 0.191 3.561 1.00 73.25 194 PHE A CA 1
ATOM 1538 C C . PHE A 1 194 ? 13.500 -0.904 4.614 1.00 73.25 194 PHE A C 1
ATOM 1540 O O . PHE A 1 194 ? 12.540 -1.320 5.265 1.00 73.25 194 PHE A O 1
ATOM 1547 N N . ASP A 1 195 ? 14.743 -1.320 4.811 1.00 71.00 195 ASP A N 1
ATOM 1548 C CA . ASP A 1 195 ? 15.131 -2.093 5.981 1.00 71.00 195 ASP A CA 1
ATOM 1549 C C . ASP A 1 195 ? 15.912 -1.175 6.919 1.00 71.00 195 ASP A C 1
ATOM 1551 O O . ASP A 1 195 ? 16.309 -0.057 6.593 1.00 71.00 195 ASP A O 1
ATOM 1555 N N . PHE A 1 196 ? 16.115 -1.643 8.126 1.00 66.81 196 PHE A N 1
ATOM 1556 C CA . PHE A 1 196 ? 16.979 -1.007 9.093 1.00 66.81 196 PHE A CA 1
ATOM 1557 C C . PHE A 1 196 ? 18.279 -1.797 9.151 1.00 66.81 196 PHE A C 1
ATOM 1559 O O . PHE A 1 196 ? 18.279 -3.019 8.951 1.00 66.81 196 PHE A O 1
ATOM 1566 N N . THR A 1 197 ? 19.377 -1.118 9.481 1.00 72.19 197 THR A N 1
ATOM 1567 C CA . THR A 1 197 ? 20.632 -1.823 9.763 1.00 72.19 197 THR A CA 1
ATOM 1568 C C . THR A 1 197 ? 20.380 -2.914 10.803 1.00 72.19 197 THR A C 1
ATOM 1570 O O . THR A 1 197 ? 19.542 -2.747 11.697 1.00 72.19 197 THR A O 1
ATOM 1573 N N . LEU A 1 198 ? 21.103 -4.035 10.717 1.00 69.06 198 LEU A N 1
ATOM 1574 C CA . LEU A 1 198 ? 20.897 -5.186 11.609 1.00 69.06 198 LEU A CA 1
ATOM 1575 C C . LEU A 1 198 ? 20.855 -4.780 13.096 1.00 69.06 198 LEU A C 1
ATOM 1577 O O . LEU A 1 198 ? 20.035 -5.280 13.861 1.00 69.06 198 LEU A O 1
ATOM 1581 N N . GLU A 1 199 ? 21.699 -3.823 13.481 1.00 70.75 199 GLU A N 1
ATOM 1582 C CA . GLU A 1 199 ? 21.802 -3.287 14.842 1.00 70.75 199 GLU A CA 1
ATOM 1583 C C . GLU A 1 199 ? 20.595 -2.436 15.280 1.00 70.75 199 GLU A C 1
ATOM 1585 O O . GLU A 1 199 ? 20.316 -2.330 16.474 1.00 70.75 199 GLU A O 1
ATOM 1590 N N . SER A 1 200 ? 19.872 -1.814 14.342 1.00 75.00 200 SER A N 1
ATOM 1591 C CA . SER A 1 200 ? 18.755 -0.899 14.626 1.00 75.00 200 SER A CA 1
ATOM 1592 C C . SER A 1 200 ? 17.374 -1.490 14.333 1.00 75.00 200 SER A C 1
ATOM 1594 O O . SER A 1 200 ? 16.377 -0.984 14.851 1.00 75.00 200 SER A O 1
ATOM 1596 N N . ARG A 1 201 ? 17.297 -2.590 13.575 1.00 78.81 201 ARG A N 1
ATOM 1597 C CA . ARG A 1 201 ? 16.048 -3.181 13.071 1.00 78.81 201 ARG A CA 1
ATOM 1598 C C . ARG A 1 201 ? 14.999 -3.455 14.129 1.00 78.81 201 ARG A C 1
ATOM 1600 O O . ARG A 1 201 ? 13.873 -2.972 14.011 1.00 78.81 201 ARG A O 1
ATOM 1607 N N . GLU A 1 202 ? 15.353 -4.192 15.172 1.00 82.62 202 GLU A N 1
ATOM 1608 C CA . GLU A 1 202 ? 14.383 -4.536 16.214 1.00 82.62 202 GLU A CA 1
ATOM 1609 C C . GLU A 1 202 ? 13.930 -3.302 16.994 1.00 82.62 202 GLU A C 1
ATOM 1611 O O . GLU A 1 202 ? 12.739 -3.127 17.250 1.00 82.62 202 GLU A O 1
ATOM 1616 N N . LYS A 1 203 ? 14.855 -2.384 17.291 1.00 81.88 203 LYS A N 1
ATOM 1617 C CA . LYS A 1 203 ? 14.537 -1.125 17.972 1.00 81.88 203 LYS A CA 1
ATOM 1618 C C . LYS A 1 203 ? 13.602 -0.251 17.135 1.00 81.88 203 LYS A C 1
ATOM 1620 O O . LYS A 1 203 ? 12.657 0.329 17.667 1.00 81.88 203 LYS A O 1
ATOM 1625 N N . ALA A 1 204 ? 13.837 -0.168 15.832 1.00 81.81 204 ALA A N 1
ATOM 1626 C CA . ALA A 1 204 ? 13.026 0.625 14.927 1.00 81.81 204 ALA A CA 1
ATOM 1627 C C . ALA A 1 204 ? 11.619 0.036 14.742 1.00 81.81 204 ALA A C 1
ATOM 1629 O O . ALA A 1 204 ? 10.632 0.763 14.871 1.00 81.81 204 ALA A O 1
ATOM 1630 N N . LYS A 1 205 ? 11.507 -1.289 14.557 1.00 86.19 205 LYS A N 1
ATOM 1631 C CA . LYS A 1 205 ? 10.216 -1.997 14.545 1.00 86.19 205 LYS A CA 1
ATOM 1632 C C . LYS A 1 205 ? 9.443 -1.788 15.849 1.00 86.19 205 LYS A C 1
ATOM 1634 O O . LYS A 1 205 ? 8.250 -1.493 15.811 1.00 86.19 205 LYS A O 1
ATOM 1639 N N . GLN A 1 206 ? 10.115 -1.889 16.999 1.00 88.56 206 GLN A N 1
ATOM 1640 C CA . GLN A 1 206 ? 9.507 -1.627 18.308 1.00 88.56 206 GLN A CA 1
ATOM 1641 C C . GLN A 1 206 ? 9.030 -0.179 18.443 1.00 88.56 206 GLN A C 1
ATOM 1643 O O . GLN A 1 206 ? 7.926 0.049 18.934 1.00 88.56 206 GLN A O 1
ATOM 1648 N N . SER A 1 207 ? 9.820 0.792 17.976 1.00 88.88 207 SER A N 1
ATOM 1649 C CA . SER A 1 207 ? 9.438 2.205 17.996 1.00 88.88 207 SER A CA 1
ATOM 1650 C C . SER A 1 207 ? 8.193 2.461 17.148 1.00 88.88 207 SER A C 1
ATOM 1652 O O . SER A 1 207 ? 7.240 3.055 17.644 1.00 88.88 207 SER A O 1
ATOM 1654 N N . LEU A 1 208 ? 8.158 1.969 15.905 1.00 90.75 208 LEU A N 1
ATOM 1655 C CA . LEU A 1 208 ? 6.991 2.107 15.028 1.00 90.75 208 LEU A CA 1
ATOM 1656 C C . LEU A 1 208 ? 5.751 1.438 15.624 1.00 90.75 208 LEU A C 1
ATOM 1658 O O . LEU A 1 208 ? 4.674 2.033 15.621 1.00 90.75 208 LEU A O 1
ATOM 1662 N N . ARG A 1 209 ? 5.906 0.244 16.211 1.00 93.75 209 ARG A N 1
ATOM 1663 C CA . ARG A 1 209 ? 4.822 -0.452 16.914 1.00 93.75 209 ARG A CA 1
ATOM 1664 C C . ARG A 1 209 ? 4.294 0.367 18.093 1.00 93.75 209 ARG A C 1
ATOM 1666 O O . ARG A 1 209 ? 3.084 0.509 18.234 1.00 93.75 209 ARG A O 1
ATOM 1673 N N . ALA A 1 210 ? 5.175 0.936 18.915 1.00 93.81 210 ALA A N 1
ATOM 1674 C CA . ALA A 1 210 ? 4.786 1.760 20.058 1.00 93.81 210 ALA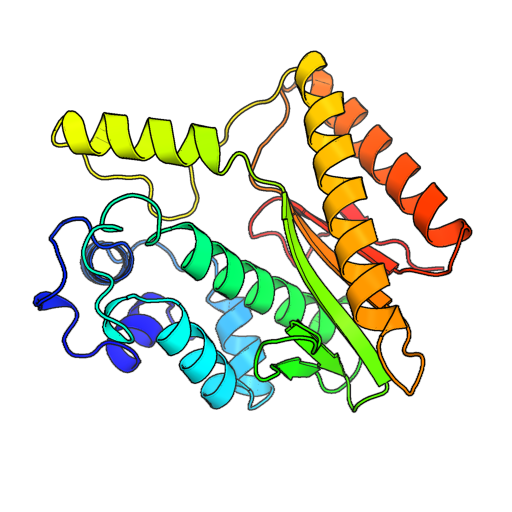 A CA 1
ATOM 1675 C C . ALA A 1 210 ? 4.074 3.054 19.625 1.00 93.81 210 ALA A C 1
ATOM 1677 O O . ALA A 1 210 ? 3.070 3.445 20.232 1.00 93.81 210 ALA A O 1
ATOM 1678 N N . THR A 1 211 ? 4.549 3.703 18.557 1.00 94.50 211 THR A N 1
ATOM 1679 C CA . THR A 1 211 ? 3.874 4.867 17.970 1.00 94.50 211 THR A CA 1
ATOM 1680 C C . THR A 1 211 ? 2.500 4.473 17.428 1.00 94.50 211 THR A C 1
ATOM 1682 O O . THR A 1 211 ? 1.514 5.109 17.785 1.00 94.50 211 THR A O 1
ATOM 1685 N N . ALA A 1 212 ? 2.396 3.384 16.661 1.00 95.75 212 ALA A N 1
ATOM 1686 C CA . ALA A 1 212 ? 1.123 2.897 16.134 1.00 95.75 212 ALA A CA 1
ATOM 1687 C C . ALA A 1 212 ? 0.113 2.557 17.243 1.00 95.75 212 ALA A C 1
ATOM 1689 O O . ALA A 1 212 ? -1.034 2.981 17.172 1.00 95.75 212 ALA A O 1
ATOM 1690 N N . GLN A 1 213 ? 0.537 1.886 18.317 1.00 96.25 213 GLN A N 1
ATOM 1691 C CA . GLN A 1 213 ? -0.318 1.599 19.479 1.00 96.25 213 GLN A CA 1
ATOM 1692 C C . GLN A 1 213 ? -0.770 2.863 20.220 1.00 96.25 213 GLN A C 1
ATOM 1694 O O . GLN A 1 213 ? -1.848 2.897 20.815 1.00 96.25 213 GLN A O 1
ATOM 1699 N N . THR A 1 214 ? 0.066 3.899 20.249 1.00 96.12 214 THR A N 1
ATOM 1700 C CA . THR A 1 214 ? -0.300 5.188 20.848 1.00 96.12 214 THR A CA 1
ATOM 1701 C C . THR A 1 214 ? -1.367 5.881 20.012 1.00 96.12 214 THR A C 1
ATOM 1703 O O . THR A 1 214 ? -2.359 6.352 20.564 1.00 96.12 214 THR A O 1
ATOM 1706 N N . GLU A 1 215 ? -1.204 5.881 18.690 1.00 96.06 215 GLU A N 1
ATOM 1707 C CA . GLU A 1 215 ? -2.181 6.461 17.772 1.00 96.06 215 GLU A CA 1
ATOM 1708 C C . GLU A 1 215 ? -3.496 5.672 17.750 1.00 96.06 215 GLU A C 1
ATOM 1710 O O . GLU A 1 215 ? -4.555 6.279 17.848 1.00 96.06 215 GLU A O 1
ATOM 1715 N N . HIS A 1 216 ? -3.445 4.339 17.743 1.00 95.62 216 HIS A N 1
ATOM 1716 C CA . HIS A 1 216 ? -4.628 3.486 17.850 1.00 95.62 216 HIS A CA 1
ATOM 1717 C C . HIS A 1 216 ? -5.434 3.771 19.127 1.00 95.62 216 HIS A C 1
ATOM 1719 O O . HIS A 1 216 ? -6.630 4.036 19.061 1.00 95.62 216 HIS A O 1
ATOM 1725 N N . ARG A 1 217 ? -4.778 3.828 20.296 1.00 95.06 217 ARG A N 1
ATOM 1726 C CA . ARG A 1 217 ? -5.450 4.147 21.573 1.00 95.06 217 ARG A CA 1
ATOM 1727 C C . ARG A 1 217 ? -6.048 5.552 21.619 1.00 95.06 217 ARG A C 1
ATOM 1729 O O . ARG A 1 217 ? -6.934 5.808 22.430 1.00 95.06 217 ARG A O 1
ATOM 1736 N N . ARG A 1 218 ? -5.534 6.478 20.808 1.00 92.81 218 ARG A N 1
ATOM 1737 C CA . ARG A 1 218 ? -5.977 7.873 20.799 1.00 92.81 218 ARG A CA 1
ATOM 1738 C C . ARG A 1 218 ? -7.336 8.039 20.127 1.00 92.81 218 ARG A C 1
ATOM 1740 O O . ARG A 1 218 ? -8.140 8.826 20.617 1.00 92.81 218 ARG A O 1
ATOM 1747 N N . ASP A 1 219 ? -7.569 7.371 19.001 1.00 89.44 219 ASP A N 1
ATOM 1748 C CA . ASP A 1 219 ? -8.771 7.599 18.188 1.00 89.44 219 ASP A CA 1
ATOM 1749 C C . ASP A 1 219 ? -9.336 6.353 17.487 1.00 89.44 219 ASP A C 1
ATOM 1751 O O . ASP A 1 219 ? -10.197 6.475 16.615 1.00 89.44 219 ASP A O 1
ATOM 1755 N N . GLY A 1 220 ? -8.880 5.159 17.870 1.00 92.56 220 GLY A N 1
ATOM 1756 C CA . GLY A 1 220 ? -9.390 3.879 17.379 1.00 92.56 220 GLY A CA 1
ATOM 1757 C C . GLY A 1 220 ? -8.966 3.530 15.952 1.00 92.56 220 GLY A C 1
ATOM 1758 O O . GLY A 1 220 ? -9.508 2.589 15.376 1.00 92.56 220 GLY A O 1
ATOM 1759 N N . VAL A 1 221 ? -8.024 4.264 15.348 1.00 94.94 221 VAL A N 1
ATOM 1760 C CA . VAL A 1 221 ? -7.505 3.919 14.016 1.00 94.94 221 VAL A CA 1
ATOM 1761 C C . VAL A 1 221 ? -6.756 2.588 14.063 1.00 94.94 221 VAL A C 1
ATOM 1763 O O . VAL A 1 221 ? -5.858 2.411 14.884 1.00 94.94 221 VAL A O 1
ATOM 1766 N N . ARG A 1 222 ? -7.094 1.641 13.184 1.00 96.31 222 ARG A N 1
ATOM 1767 C CA . ARG A 1 222 ? -6.314 0.406 13.028 1.00 96.31 222 ARG A CA 1
ATOM 1768 C C . ARG A 1 222 ? -5.147 0.675 12.089 1.00 96.31 222 ARG A C 1
ATOM 1770 O O . ARG A 1 222 ? -5.332 1.160 10.976 1.00 96.31 222 ARG A O 1
ATOM 1777 N N . ILE A 1 223 ? -3.939 0.381 12.537 1.00 97.75 223 ILE A N 1
ATOM 1778 C CA . ILE A 1 223 ? -2.711 0.603 11.782 1.00 97.75 223 ILE A CA 1
ATOM 1779 C C . ILE A 1 223 ? -2.079 -0.749 11.506 1.00 97.75 223 ILE A C 1
ATOM 1781 O O . ILE A 1 223 ? -1.832 -1.529 12.427 1.00 97.75 223 ILE A O 1
ATOM 1785 N N . VAL A 1 224 ? -1.802 -0.990 10.231 1.00 97.50 224 VAL A N 1
ATOM 1786 C CA . VAL A 1 224 ? -1.173 -2.213 9.741 1.00 97.50 224 VAL A CA 1
ATOM 1787 C C . VAL A 1 224 ? 0.122 -1.817 9.063 1.00 97.50 224 VAL A C 1
ATOM 1789 O O . VAL A 1 224 ? 0.124 -0.899 8.248 1.00 97.50 224 VAL A O 1
ATOM 1792 N N . MET A 1 225 ? 1.228 -2.472 9.396 1.00 95.88 225 MET A N 1
ATOM 1793 C CA . MET A 1 225 ? 2.507 -2.255 8.727 1.00 95.88 225 MET A CA 1
ATOM 1794 C C . MET A 1 225 ? 3.101 -3.590 8.305 1.00 95.88 225 MET A C 1
ATOM 1796 O O . MET A 1 225 ? 3.366 -4.460 9.140 1.00 95.88 225 MET A O 1
ATOM 1800 N N . CYS A 1 226 ? 3.352 -3.710 7.009 1.00 92.50 226 CYS A N 1
ATOM 1801 C CA . CYS A 1 226 ? 4.002 -4.851 6.390 1.00 92.50 226 CYS A CA 1
ATOM 1802 C C . CYS A 1 226 ? 5.344 -4.413 5.822 1.00 92.50 226 CYS A C 1
ATOM 1804 O O . CYS A 1 226 ? 5.501 -3.291 5.334 1.00 92.50 226 CYS A O 1
ATOM 1806 N N . HIS A 1 227 ? 6.327 -5.300 5.897 1.00 88.00 227 HIS A N 1
ATOM 1807 C CA . HIS A 1 227 ? 7.590 -5.070 5.221 1.00 88.00 227 HIS A CA 1
ATOM 1808 C C . HIS A 1 227 ? 7.421 -5.484 3.759 1.00 88.00 227 HIS A C 1
ATOM 1810 O O . HIS A 1 227 ? 7.151 -6.648 3.475 1.00 88.00 227 HIS A O 1
ATOM 1816 N N . ARG A 1 228 ? 7.555 -4.534 2.829 1.00 84.44 228 ARG A N 1
ATOM 1817 C CA . ARG A 1 228 ? 7.464 -4.781 1.383 1.00 84.44 228 ARG A CA 1
ATOM 1818 C C . ARG A 1 228 ? 6.210 -5.594 1.019 1.00 84.44 228 ARG A C 1
ATOM 1820 O O . ARG A 1 228 ? 5.095 -5.209 1.352 1.00 84.44 228 ARG A O 1
ATOM 1827 N N . TYR A 1 229 ? 6.391 -6.730 0.354 1.00 86.06 229 TYR A N 1
ATOM 1828 C CA . TYR A 1 229 ? 5.319 -7.590 -0.136 1.00 86.06 229 TYR A CA 1
ATOM 1829 C C . TYR A 1 229 ? 4.856 -8.636 0.884 1.00 86.06 229 TYR A C 1
ATOM 1831 O O . TYR A 1 229 ? 3.993 -9.441 0.552 1.00 86.06 229 TYR A O 1
ATOM 1839 N N . ASP A 1 230 ? 5.356 -8.606 2.126 1.00 89.75 230 ASP A N 1
ATOM 1840 C CA . ASP A 1 230 ? 4.979 -9.544 3.193 1.00 89.75 230 ASP A CA 1
ATOM 1841 C C . ASP A 1 230 ? 3.634 -9.138 3.830 1.00 89.75 230 ASP A C 1
ATOM 1843 O O . ASP A 1 230 ? 3.504 -8.927 5.038 1.00 89.75 230 ASP A O 1
ATOM 1847 N N . TRP A 1 231 ? 2.607 -8.973 2.993 1.00 93.25 231 TRP A N 1
ATOM 1848 C CA . TRP A 1 231 ? 1.277 -8.502 3.393 1.00 93.25 231 TRP A CA 1
ATOM 1849 C C . TRP A 1 231 ? 0.568 -9.457 4.362 1.00 93.25 231 TRP A C 1
ATOM 1851 O O . TRP A 1 231 ? -0.275 -9.027 5.149 1.00 93.25 231 TRP A O 1
ATOM 1861 N N . ALA A 1 232 ? 0.908 -10.748 4.314 1.00 93.75 232 ALA A N 1
ATOM 1862 C CA . ALA A 1 232 ? 0.318 -11.782 5.159 1.00 93.75 232 ALA A CA 1
ATOM 1863 C C . ALA A 1 232 ? 0.892 -11.798 6.588 1.00 93.75 232 ALA A C 1
ATOM 1865 O O . ALA A 1 232 ? 0.261 -12.341 7.493 1.00 93.75 232 ALA A O 1
ATOM 1866 N N . GLU A 1 233 ? 2.060 -11.185 6.806 1.00 93.69 233 GLU A N 1
ATOM 1867 C CA . GLU A 1 233 ? 2.777 -11.188 8.086 1.00 93.69 233 GLU A CA 1
ATOM 1868 C C . GLU A 1 233 ? 3.078 -9.751 8.554 1.00 93.69 233 GLU A C 1
ATOM 1870 O O . GLU A 1 233 ? 4.236 -9.318 8.595 1.00 93.69 233 GLU A O 1
ATOM 1875 N N . PRO A 1 234 ? 2.046 -8.962 8.910 1.00 94.19 234 PRO A N 1
ATOM 1876 C CA . PRO A 1 234 ? 2.257 -7.612 9.412 1.00 94.19 234 PRO A CA 1
ATOM 1877 C C . PRO A 1 234 ? 3.085 -7.630 10.703 1.00 94.19 234 PRO A C 1
ATOM 1879 O O . PRO A 1 234 ? 2.769 -8.326 11.668 1.00 94.19 234 PRO A O 1
ATOM 1882 N N . PHE A 1 235 ? 4.128 -6.800 10.767 1.00 92.69 235 PHE A N 1
ATOM 1883 C CA . PHE A 1 235 ? 4.905 -6.627 12.000 1.00 92.69 235 PHE A CA 1
ATOM 1884 C C . PHE A 1 235 ? 4.245 -5.624 12.962 1.00 92.69 235 PHE A C 1
ATOM 1886 O O . PHE A 1 235 ? 4.590 -5.573 14.150 1.00 92.69 235 PHE A O 1
ATOM 1893 N N . VAL A 1 236 ? 3.285 -4.840 12.469 1.00 94.12 236 VAL A N 1
ATOM 1894 C CA . VAL A 1 236 ? 2.325 -4.070 13.265 1.00 94.12 236 VAL A CA 1
ATOM 1895 C C . VAL A 1 236 ? 0.933 -4.384 12.742 1.00 94.12 236 VAL A C 1
ATOM 1897 O O . VAL A 1 236 ? 0.672 -4.169 11.567 1.00 94.12 236 VAL A O 1
ATOM 1900 N N . ASP A 1 237 ? 0.043 -4.830 13.618 1.00 95.25 237 ASP A N 1
ATOM 1901 C CA . ASP A 1 237 ? -1.400 -4.820 13.391 1.00 95.25 237 ASP A CA 1
ATOM 1902 C C . ASP A 1 237 ? -2.053 -4.455 14.725 1.00 95.25 237 ASP A C 1
ATOM 1904 O O . ASP A 1 237 ? -1.974 -5.212 15.695 1.00 95.25 237 ASP A O 1
ATOM 1908 N N . THR A 1 238 ? -2.588 -3.240 14.826 1.00 91.94 238 THR A N 1
ATOM 1909 C CA . THR A 1 238 ? -3.233 -2.765 16.055 1.00 91.94 238 THR A CA 1
ATOM 1910 C C . THR A 1 238 ? -4.678 -3.272 16.094 1.00 91.94 238 THR A C 1
ATOM 1912 O O . THR A 1 238 ? -5.616 -2.518 15.826 1.00 91.94 238 THR A O 1
ATOM 1915 N N . ILE A 1 239 ? -4.838 -4.571 16.344 1.00 81.69 239 ILE A N 1
ATOM 1916 C CA . ILE A 1 239 ? -6.120 -5.188 16.705 1.00 81.69 239 ILE A CA 1
ATOM 1917 C C . ILE A 1 239 ? -6.256 -5.133 18.230 1.00 81.69 239 ILE A C 1
ATOM 1919 O O . ILE A 1 239 ? -5.262 -5.339 18.931 1.00 81.69 239 ILE A O 1
ATOM 1923 N N . ASP A 1 240 ? -7.467 -4.858 18.711 1.00 56.47 240 ASP A N 1
ATOM 1924 C CA . ASP A 1 240 ? -7.859 -5.047 20.114 1.00 56.47 240 ASP A CA 1
ATOM 1925 C C . ASP A 1 240 ? -7.967 -6.534 20.501 1.00 56.47 240 ASP A C 1
ATOM 1927 O O . ASP A 1 240 ? -8.516 -7.328 19.698 1.00 56.47 240 ASP A O 1
#

Secondary structure (DSSP, 8-state):
---HHHHHHHH-TTGGGS-TT-HHHHHHHH----TTHHHHHHHHHTT-HHHHHHHHHHHSGGGS--TT-TTTTTHHHHHHHHHHHHHHHHHHHTS--SSEEE--SSSS-SEEETTTEEEEEEEES-HHHHHHHHHHHHHTTPPPP-SSPP-PEE-GGGHHHHHHHHHHHHHHHHHHHHTSSS---EEEEEEE--EE-TTTHHHHHHHHHHHHHHHHHHH--EEEEEETT-TTS-SEE---

Radius of gyration: 17.86 Å; chains: 1; bounding box: 46×36×49 Å